Protein 7T85 (pdb70)

Organism: Escherichia coli (strain K12) (NCBI:txid83333)

Radius of gyration: 15.86 Å; Cα contacts (8 Å, |Δi|>4): 243; chains: 1; bounding box: 42×41×36 Å

InterPro domains:
  IPR002505 Phosphate acetyl/butaryl transferase [PF01515] (392-707)
  IPR004614 Phosphate acetyltransferase [TIGR00651] (407-707)
  IPR010766 DRTGG [PF07085] (234-344)
  IPR016475 Phosphate acetyltransferase, bacteria [PIRSF006107] (1-714)
  IPR027417 P-loop containing nucleoside triphosphate hydrolase [G3DSA:3.40.50.300] (3-213)
  IPR027417 P-loop containing nucleoside triphosphate hydrolase [SSF52540] (1-241)
  IPR028979 HPr(Ser) kinase/phosphorylase-like, N-terminal domain superfamily [G3DSA:3.40.1390.20] (226-366)
  IPR028979 HPr(Ser) kinase/phosphorylase-like, N-terminal domain superfamily [SSF75138] (230-354)
  IPR042112 Phosphate acetyltransferase, domain 2 [G3DSA:3.40.50.10750] (530-683)
  IPR042113 Phosphate acetyltransferase, domain 1 [G3DSA:3.40.50.10950] (400-709)
  IPR050500 Phosphate Acetyltransferase/Butyryltransferase [PTHR43356] (1-713)

Nearest PDB structures (foldseek):
  7t85-assembly1_A  TM=1.006E+00  e=2.245E-31  Escherichia coli str. K-12 substr. MG1655
  4wny-assembly1_A-2  TM=2.855E-01  e=7.393E-03  Burkholderia pseudomallei 1710b
  3fg9-assembly3_E  TM=2.855E-01  e=1.701E-01  Lactiplantibacillus plantarum
  6c6b-assembly2_C  TM=3.471E-01  e=7.904E-01  Cryptococcus neoformans H99

Secondary structure (DSSP, 8-state):
-EE--B--STTS-HHHHHHHHHH--TT---EEEE--B-----PPB--HHHHHHHTT-TTT--HHHHHHHHH-TT-SEEEE------TT-TTHHHHHHHHHHHHTPPEEE---TT--HHHHHHHHHHHHHHTTTTT-TTEEEE------HHHHS----TTT-SSPBP-

Foldseek 3Di:
DAEAEAEADPPQPPVVQVVQLVVLVVVPAFEFEAEQADACVDDHHYVVCVVCVVVVNVVVSCSSVVVVCVRQPVHPYYYYYADYDDPPDPCRVVVRLVVCVVVVHQYEYTECPPHDPVRVLVVVQVVCVSSPHPNPPSHAFYEYCVDDLCSSRPPVVCPVHPGHYGD

B-factor: mean 38.93, std 16.71, range [17.71, 130.29]

CATH classification: 3.40.50.300

GO terms:
  GO:0006083 acetate metabolic process (P, IMP)
  GO:0005515 protein binding (F, IPI)
  GO:0005829 cytosol (C, IDA)
  GO:0008959 phosphate acetyltransferase activity (F, IDA)
  GO:0045733 acetate catabolic process (P, IMP)
  GO:0019413 acetate biosynthetic process (P, IMP)
  GO:0008270 zinc ion binding (F, IDA)

Solvent-accessible surface area: 9545 Å² total

Sequence (167 aa):
SRIILIPTGTSVGLTSVSLGVIRRAERKGVRLSVFKPIAQPAAEPLKSYVEGLLSSNQKDVLEEIVANYHANTKDAEVVLVEGLVPTRKHQFAQQSLNYEIAKTLNAEIVFVSQGTDTPEQLKERIELTRNSFGGAKNTNITGVIVNRPDLSEIFDDSLQESSPLPVLG

Structure (mmCIF, N/CA/C/O backbone):
data_7T85
#
_entry.id   7T85
#
_cell.length_a   39.979
_cell.length_b   56.660
_cell.length_c   89.479
_cell.angle_alpha   90.000
_cell.angle_beta   90.000
_cell.angle_gamma   90.000
#
_symmetry.space_group_name_H-M   'P 21 21 21'
#
loop_
_entity.id
_entity.type
_entity.pdbx_description
1 polymer 'Phosphate acetyltransferase'
2 non-polymer 'ACETIC ACID'
3 non-polymer 1,2-ETHANEDIOL
4 non-polymer 'ZINC ION'
5 water water
#
loop_
_atom_site.group_PDB
_atom_site.id
_atom_site.type_symbol
_atom_site.label_atom_id
_atom_site.label_alt_id
_atom_site.label_comp_id
_atom_site.label_asym_id
_atom_site.label_entity_id
_atom_site.label_seq_id
_atom_site.pdbx_PDB_ins_code
_atom_site.Cartn_x
_atom_site.Cartn_y
_atom_site.Cartn_z
_atom_site.occupancy
_atom_site.B_iso_or_equiv
_atom_site.auth_seq_id
_atom_site.auth_comp_id
_atom_site.auth_asym_id
_atom_site.auth_atom_id
_atom_site.pdbx_PDB_model_num
ATOM 9 N N . SER A 1 5 ? 34.88784 2.88020 62.89390 1.000 34.77295 2 SER A N 1
ATOM 10 C CA . SER A 1 5 ? 33.60888 2.51119 62.30226 1.000 53.61009 2 SER A CA 1
ATOM 11 C C . SER A 1 5 ? 32.46482 2.60009 63.30088 1.000 45.05614 2 SER A C 1
ATOM 12 O O . SER A 1 5 ? 31.34234 2.95238 62.91751 1.000 42.68723 2 SER A O 1
ATOM 15 N N . ARG A 1 6 ? 32.72391 2.30627 64.57256 1.000 30.97750 3 ARG A N 1
ATOM 16 C CA . ARG A 1 6 ? 31.68198 2.37344 65.58584 1.000 36.30448 3 ARG A CA 1
ATOM 17 C C . ARG A 1 6 ? 32.31205 2.68228 66.93936 1.000 35.05544 3 ARG A C 1
ATOM 18 O O . ARG A 1 6 ? 33.25263 2.00278 67.35800 1.000 29.72369 3 ARG A O 1
ATOM 26 N N . ILE A 1 7 ? 31.80640 3.71814 67.60688 1.000 31.93515 4 ILE A N 1
ATOM 27 C CA . ILE A 1 7 ? 32.25455 4.10652 68.94176 1.000 27.45096 4 ILE A CA 1
ATOM 28 C C . ILE A 1 7 ? 31.07403 3.94786 69.88407 1.000 24.54469 4 ILE A C 1
ATOM 29 O O . ILE A 1 7 ? 30.04641 4.61733 69.71760 1.000 29.98394 4 ILE A O 1
ATOM 34 N N . ILE A 1 8 ? 31.21944 3.06845 70.86924 1.000 23.18772 5 ILE A N 1
ATOM 35 C CA . ILE A 1 8 ? 30.16710 2.77042 71.83178 1.000 22.38819 5 ILE A CA 1
ATOM 36 C C . ILE A 1 8 ? 30.70925 3.05006 73.22102 1.000 29.58484 5 ILE A C 1
ATOM 37 O O . ILE A 1 8 ? 31.74741 2.49855 73.60829 1.000 24.77516 5 ILE A O 1
ATOM 50 N N . LEU A 1 10 ? 29.98761 2.68107 77.21066 1.000 20.99566 7 LEU A N 1
ATOM 51 C CA . LEU A 1 10 ? 29.22744 2.00617 78.25565 1.000 24.42144 7 LEU A CA 1
ATOM 52 C C . LEU A 1 10 ? 29.13649 2.91403 79.47350 1.000 25.13851 7 LEU A C 1
ATOM 53 O O . LEU A 1 10 ? 30.16323 3.31172 80.03481 1.000 25.88553 7 LEU A O 1
ATOM 58 N N . ILE A 1 11 ? 27.91540 3.24457 79.87916 1.000 28.49365 8 ILE A N 1
ATOM 59 C CA . ILE A 1 11 ? 27.70804 4.03540 81.08969 1.000 28.24826 8 ILE A CA 1
ATOM 60 C C . ILE A 1 11 ? 27.28839 3.09831 82.21754 1.000 26.70579 8 ILE A C 1
ATOM 61 O O . ILE A 1 11 ? 26.14038 2.63356 82.23857 1.000 31.09084 8 ILE A O 1
ATOM 66 N N . PRO A 1 12 ? 28.17738 2.78579 83.16449 1.000 25.58091 9 PRO A N 1
ATOM 67 C CA . PRO A 1 12 ? 27.83375 1.85343 84.24818 1.000 28.45236 9 PRO A CA 1
ATOM 68 C C . PRO A 1 12 ? 27.05229 2.56318 85.34118 1.000 28.67202 9 PRO A C 1
ATOM 69 O O . PRO A 1 12 ? 27.61058 3.33915 86.12374 1.000 38.47207 9 PRO A O 1
ATOM 73 N N . THR A 1 13 ? 25.74684 2.30527 85.39487 1.000 29.65722 10 THR A N 1
ATOM 74 C CA . THR A 1 13 ? 24.86238 2.99706 86.33292 1.000 32.76739 10 THR A CA 1
ATOM 75 C C . THR A 1 13 ? 24.60766 2.10967 87.54638 1.000 40.96612 10 THR A C 1
ATOM 76 O O . THR A 1 13 ? 23.50792 1.61085 87.78381 1.000 50.98748 10 THR A O 1
ATOM 80 N N . GLY A 1 14 ? 25.66461 1.93266 88.32400 1.000 38.02275 11 GLY A N 1
ATOM 81 C CA . GLY A 1 14 ? 25.59749 1.10228 89.49998 1.000 36.77992 11 GLY A CA 1
ATOM 82 C C . GLY A 1 14 ? 26.98110 0.70188 89.95761 1.000 51.14202 11 GLY A C 1
ATOM 83 O O . GLY A 1 14 ? 27.90610 0.57872 89.14569 1.000 43.82719 11 GLY A O 1
ATOM 84 N N . THR A 1 15 ? 27.12296 0.49053 91.26723 1.000 50.48848 12 THR A N 1
ATOM 85 C CA . THR A 1 15 ? 28.41672 0.18259 91.86167 1.000 56.64409 12 THR A CA 1
ATOM 86 C C . THR A 1 15 ? 28.92920 -1.19985 91.47396 1.000 54.11045 12 THR A C 1
ATOM 87 O O . THR A 1 15 ? 30.13930 -1.43928 91.54504 1.000 67.13638 12 THR A O 1
ATOM 91 N N . SER A 1 16 ? 28.03944 -2.11553 91.06411 1.000 50.17264 13 SER A N 1
ATOM 92 C CA . SER A 1 16 ? 28.44581 -3.43158 90.56075 1.000 48.60958 13 SER A CA 1
ATOM 93 C C . SER A 1 16 ? 27.37080 -3.89623 89.57158 1.000 53.31511 13 SER A C 1
ATOM 94 O O . SER A 1 16 ? 26.44470 -4.64102 89.90169 1.000 51.38537 13 SER A O 1
ATOM 97 N N . VAL A 1 17 ? 27.49733 -3.43804 88.32809 1.000 46.47070 14 VAL A N 1
ATOM 98 C CA . VAL A 1 17 ? 26.58789 -3.82433 87.25789 1.000 45.21843 14 VAL A CA 1
ATOM 99 C C . VAL A 1 17 ? 27.24110 -4.80005 86.28795 1.000 44.84359 14 VAL A C 1
ATOM 100 O O . VAL A 1 17 ? 26.69110 -5.05957 85.21445 1.000 42.12130 14 VAL A O 1
ATOM 104 N N . GLY A 1 18 ? 28.39640 -5.35495 86.64060 1.000 40.11322 15 GLY A N 1
ATOM 105 C CA . GLY A 1 18 ? 29.08334 -6.27597 85.74999 1.000 47.84237 15 GLY A CA 1
ATOM 106 C C . GLY A 1 18 ? 29.65403 -5.62321 84.50833 1.000 38.62168 15 GLY A C 1
ATOM 107 O O . GLY A 1 18 ? 29.61676 -6.22287 83.42565 1.000 45.35221 15 GLY A O 1
ATOM 108 N N . LEU A 1 19 ? 30.18225 -4.40275 84.63919 1.000 36.61928 16 LEU A N 1
ATOM 109 C CA . LEU A 1 19 ? 30.74753 -3.70165 83.48849 1.000 35.24256 16 LEU A CA 1
ATOM 110 C C . LEU A 1 19 ? 31.86417 -4.50873 82.83760 1.000 40.67559 16 LEU A C 1
ATOM 111 O O . LEU A 1 19 ? 31.97077 -4.55812 81.60610 1.000 33.73915 16 LEU A O 1
ATOM 116 N N . THR A 1 20 ? 32.70968 -5.14376 83.65099 1.000 36.34763 17 THR A N 1
ATOM 117 C CA . THR A 1 20 ? 33.81954 -5.92094 83.11272 1.000 39.27309 17 THR A CA 1
ATOM 118 C C . THR A 1 20 ? 33.31660 -7.12638 82.32814 1.000 34.68517 17 THR A C 1
ATOM 119 O O . THR A 1 20 ? 33.88276 -7.47592 81.28547 1.000 33.35344 17 THR A O 1
ATOM 123 N N . SER A 1 21 ? 32.25265 -7.77310 82.81258 1.000 29.79616 18 SER A N 1
ATOM 124 C CA . SER A 1 21 ? 31.66982 -8.88657 82.07408 1.000 38.00532 18 SER A CA 1
ATOM 125 C C . SER A 1 21 ? 31.18753 -8.44762 80.69756 1.000 27.05332 18 SER A C 1
ATOM 126 O O . SER A 1 21 ? 31.37565 -9.16739 79.71031 1.000 30.10477 18 SER A O 1
ATOM 129 N N . VAL A 1 22 ? 30.56041 -7.27251 80.60613 1.000 30.02278 19 VAL A N 1
ATOM 130 C CA . VAL A 1 22 ? 30.10887 -6.79194 79.30162 1.000 22.64804 19 VAL A CA 1
ATOM 131 C C . VAL A 1 22 ? 31.30224 -6.56489 78.38414 1.000 25.07586 19 VAL A C 1
ATOM 132 O O . VAL A 1 22 ? 31.33793 -7.05515 77.24973 1.000 24.38761 19 VAL A O 1
ATOM 136 N N . SER A 1 23 ? 32.30963 -5.83754 78.87201 1.000 27.77049 20 SER A N 1
ATOM 137 C CA . SER A 1 23 ? 33.48784 -5.56982 78.05180 1.000 28.20847 20 SER A CA 1
ATOM 138 C C . SER A 1 23 ? 34.17470 -6.86171 77.63068 1.000 24.62517 20 SER A C 1
ATOM 139 O O . SER A 1 23 ? 34.61003 -6.99454 76.48050 1.000 29.80023 20 SER A O 1
ATOM 142 N N . LEU A 1 24 ? 34.29102 -7.82269 78.55201 1.000 23.68543 21 LEU A N 1
ATOM 143 C CA . LEU A 1 24 ? 34.90621 -9.09854 78.21057 1.000 26.64279 21 LEU A CA 1
ATOM 144 C C . LEU A 1 24 ? 34.14056 -9.79264 77.09315 1.000 26.44181 21 LEU A C 1
ATOM 145 O O . LEU A 1 24 ? 34.74649 -10.37394 76.19036 1.000 26.51895 21 LEU A O 1
ATOM 150 N N . GLY A 1 25 ? 32.80745 -9.73792 77.13192 1.000 26.80458 22 GLY A N 1
ATOM 151 C CA . GLY A 1 25 ? 32.02708 -10.36393 76.07584 1.000 27.11825 22 GLY A CA 1
ATOM 152 C C . GLY A 1 25 ? 32.22576 -9.69496 74.72847 1.000 29.28314 22 GLY A C 1
ATOM 153 O O . GLY A 1 25 ? 32.22217 -10.36092 73.68805 1.000 29.01203 22 GLY A O 1
ATOM 154 N N . VAL A 1 26 ? 32.39970 -8.36827 74.72876 1.000 23.78204 23 VAL A N 1
ATOM 155 C CA . VAL A 1 26 ? 32.63959 -7.64253 73.48521 1.000 25.65353 23 VAL A CA 1
ATOM 156 C C . VAL A 1 26 ? 34.00927 -7.99756 72.91918 1.000 27.87695 23 VAL A C 1
ATOM 157 O O . VAL A 1 26 ? 34.16581 -8.19350 71.70704 1.000 26.55638 23 VAL A O 1
ATOM 161 N N . ILE A 1 27 ? 35.02102 -8.08984 73.78555 1.000 27.74373 24 ILE A N 1
ATOM 162 C CA . ILE A 1 27 ? 36.35305 -8.49499 73.34274 1.000 23.35428 24 ILE A CA 1
ATOM 163 C C . ILE A 1 27 ? 36.29032 -9.85239 72.65383 1.000 24.81662 24 ILE A C 1
ATOM 164 O O . ILE A 1 27 ? 36.89181 -10.06165 71.59255 1.000 27.96077 24 ILE A O 1
ATOM 169 N N A ARG A 1 28 ? 35.55023 -10.79642 73.24475 0.514 25.87800 25 ARG A N 1
ATOM 170 N N B ARG A 1 28 ? 35.54552 -10.78855 73.25097 0.486 25.92736 25 ARG A N 1
ATOM 171 C CA A ARG A 1 28 ? 35.47250 -12.13850 72.67505 0.514 28.47568 25 ARG A CA 1
ATOM 172 C CA B ARG A 1 28 ? 35.43678 -12.14027 72.71274 0.486 28.49058 25 ARG A CA 1
ATOM 173 C C A ARG A 1 28 ? 34.69789 -12.14160 71.36289 0.514 27.91554 25 ARG A C 1
ATOM 174 C C B ARG A 1 28 ? 34.68865 -12.15159 71.38550 0.486 27.92630 25 ARG A C 1
ATOM 175 O O A ARG A 1 28 ? 35.09982 -12.80658 70.40235 0.514 28.81241 25 ARG A O 1
ATOM 176 O O B ARG A 1 28 ? 35.10170 -12.82906 70.43823 0.486 28.78575 25 ARG A O 1
ATOM 191 N N . ALA A 1 29 ? 33.57993 -11.41420 71.30476 1.000 26.54948 26 ALA A N 1
ATOM 192 C CA . ALA A 1 29 ? 32.78659 -11.37949 70.08036 1.000 25.19188 26 ALA A CA 1
ATOM 193 C C . ALA A 1 29 ? 33.57501 -10.78408 68.91620 1.000 30.91607 26 ALA A C 1
ATOM 194 O O . ALA A 1 29 ? 33.45713 -11.24972 67.77836 1.000 27.94067 26 ALA A O 1
ATOM 204 N N . GLU A 1 31 ? 36.96992 -10.62395 68.60893 1.000 24.45540 28 GLU A N 1
ATOM 205 C CA . GLU A 1 31 ? 38.10014 -11.48255 68.27629 1.000 25.54826 28 GLU A CA 1
ATOM 206 C C . GLU A 1 31 ? 37.66565 -12.63979 67.38288 1.000 26.59683 28 GLU A C 1
ATOM 207 O O . GLU A 1 31 ? 38.39141 -13.02527 66.45908 1.000 27.67615 28 GLU A O 1
ATOM 213 N N . ARG A 1 32 ? 36.48492 -13.21209 67.64181 1.000 26.60104 29 ARG A N 1
ATOM 214 C CA . ARG A 1 32 ? 36.00477 -14.30444 66.80157 1.000 34.40987 29 ARG A CA 1
ATOM 215 C C . ARG A 1 32 ? 35.67292 -13.83793 65.38928 1.000 28.44421 29 ARG A C 1
ATOM 216 O O . ARG A 1 32 ? 35.70388 -14.64779 64.45880 1.000 29.90166 29 ARG A O 1
ATOM 224 N N . LYS A 1 33 ? 35.37103 -12.55274 65.20885 1.000 27.27773 30 LYS A N 1
ATOM 225 C CA . LYS A 1 33 ? 35.01145 -12.00903 63.90749 1.000 27.28505 30 LYS A CA 1
ATOM 226 C C . LYS A 1 33 ? 36.17288 -11.31731 63.20750 1.000 29.99285 30 LYS A C 1
ATOM 227 O O . LYS A 1 33 ? 35.99514 -10.80574 62.09657 1.000 29.49862 30 LYS A O 1
ATOM 233 N N . GLY A 1 34 ? 37.35767 -11.31051 63.81070 1.000 24.44250 31 GLY A N 1
ATOM 234 C CA . GLY A 1 34 ? 38.48536 -10.64511 63.19457 1.000 26.89964 31 GLY A CA 1
ATOM 235 C C . GLY A 1 34 ? 38.37712 -9.13881 63.14165 1.000 28.75185 31 GLY A C 1
ATOM 236 O O . GLY A 1 34 ? 39.08104 -8.50527 62.35355 1.000 23.38373 31 GLY A O 1
ATOM 237 N N . VAL A 1 35 ? 37.51495 -8.54504 63.96109 1.000 24.00470 32 VAL A N 1
ATOM 238 C CA . VAL A 1 35 ? 37.33099 -7.09822 63.99310 1.000 24.00130 32 VAL A CA 1
ATOM 239 C C . VAL A 1 35 ? 38.28066 -6.49327 65.01975 1.000 21.25577 32 VAL A C 1
ATOM 240 O O . VAL A 1 35 ? 38.32132 -6.92926 66.17784 1.000 27.67948 32 VAL A O 1
ATOM 244 N N . ARG A 1 36 ? 39.03596 -5.47999 64.60385 1.000 26.99831 33 ARG A N 1
ATOM 245 C CA . ARG A 1 36 ? 39.96142 -4.81297 65.51139 1.000 23.92857 33 ARG A CA 1
ATOM 246 C C . ARG A 1 36 ? 39.19818 -3.94942 66.50847 1.000 26.34428 33 ARG A C 1
ATOM 247 O O . ARG A 1 36 ? 38.40674 -3.08016 66.12412 1.000 28.56062 33 ARG A O 1
ATOM 255 N N . LEU A 1 37 ? 39.43656 -4.20167 67.79297 1.000 27.95942 34 LEU A N 1
ATOM 256 C CA . LEU A 1 37 ? 38.69009 -3.58806 68.88218 1.000 26.31254 34 LEU A CA 1
ATOM 257 C C . LEU A 1 37 ? 39.65672 -2.96498 69.87370 1.000 27.77623 34 LEU A C 1
ATOM 258 O O . LEU A 1 37 ? 40.62372 -3.60936 70.29326 1.000 28.33790 34 LEU A O 1
ATOM 263 N N . SER A 1 38 ? 39.38559 -1.72389 70.25878 1.000 26.26459 35 SER A N 1
ATOM 264 C CA . SER A 1 38 ? 40.07158 -1.08622 71.36963 1.000 26.08082 35 SER A CA 1
ATOM 265 C C . SER A 1 38 ? 39.06395 -0.81381 72.47479 1.000 24.19573 35 SER A C 1
ATOM 266 O O . SER A 1 38 ? 37.97384 -0.28634 72.21752 1.000 25.42476 35 SER A O 1
ATOM 269 N N . VAL A 1 39 ? 39.41542 -1.20703 73.69208 1.000 21.93292 36 VAL A N 1
ATOM 270 C CA . VAL A 1 39 ? 38.65626 -0.85289 74.88260 1.000 26.67721 36 VAL A CA 1
ATOM 271 C C . VAL A 1 39 ? 39.36478 0.33589 75.51218 1.000 32.42869 36 VAL A C 1
ATOM 272 O O . VAL A 1 39 ? 40.52802 0.23064 75.91934 1.000 27.51414 36 VAL A O 1
ATOM 276 N N . PHE A 1 40 ? 38.68431 1.47438 75.56133 1.000 26.93071 37 PHE A N 1
ATOM 277 C CA . PHE A 1 40 ? 39.26379 2.71298 76.06277 1.000 21.33983 37 PHE A CA 1
ATOM 278 C C . PHE A 1 40 ? 38.57758 3.09604 77.36540 1.000 23.31724 37 PHE A C 1
ATOM 279 O O . PHE A 1 40 ? 37.37206 3.36141 77.37765 1.000 23.34552 37 PHE A O 1
ATOM 287 N N . LYS A 1 41 ? 39.34410 3.12838 78.45481 1.000 29.49975 38 LYS A N 1
ATOM 288 C CA . LYS A 1 41 ? 38.84824 3.61911 79.73957 1.000 20.98821 38 LYS A CA 1
ATOM 289 C C . LYS A 1 41 ? 39.49983 4.96576 80.00507 1.000 24.84124 38 LYS A C 1
ATOM 290 O O . LYS A 1 41 ? 40.67870 5.02236 80.39029 1.000 24.05984 38 LYS A O 1
ATOM 296 N N . PRO A 1 42 ? 38.79760 6.07613 79.78400 1.000 23.38090 39 PRO A N 1
ATOM 297 C CA . PRO A 1 42 ? 39.46984 7.37979 79.89324 1.000 27.17469 39 PRO A CA 1
ATOM 298 C C . PRO A 1 42 ? 39.94148 7.70676 81.30001 1.000 27.25979 39 PRO A C 1
ATOM 299 O O . PRO A 1 42 ? 40.99996 8.32895 81.45017 1.000 19.65430 39 PRO A O 1
ATOM 303 N N . ILE A 1 43 ? 39.20568 7.30046 82.33690 1.000 20.83595 40 ILE A N 1
ATOM 304 C CA . ILE A 1 43 ? 39.50596 7.68875 83.71364 1.000 20.17479 40 ILE A CA 1
ATOM 305 C C . ILE A 1 43 ? 39.41075 6.46416 84.61211 1.000 22.97352 40 ILE A C 1
ATOM 306 O O . ILE A 1 43 ? 38.40786 5.74415 84.58335 1.000 24.86343 40 ILE A O 1
ATOM 311 N N . ALA A 1 44 ? 40.43862 6.24413 85.42739 1.000 33.01466 41 ALA A N 1
ATOM 312 C CA . ALA A 1 44 ? 40.42305 5.12480 86.35760 1.000 24.00195 41 ALA A CA 1
ATOM 313 C C . ALA A 1 44 ? 39.43449 5.38870 87.48784 1.000 33.44807 41 ALA A C 1
ATOM 314 O O . ALA A 1 44 ? 39.29747 6.51739 87.96263 1.000 41.09600 41 ALA A O 1
ATOM 316 N N . GLN A 1 45 ? 38.73935 4.34132 87.91389 1.000 36.46691 42 GLN A N 1
ATOM 317 C CA . GLN A 1 45 ? 37.74692 4.45958 88.97480 1.000 52.91655 42 GLN A CA 1
ATOM 318 C C . GLN A 1 45 ? 38.26065 3.79877 90.24710 1.000 60.65284 42 GLN A C 1
ATOM 319 O O . GLN A 1 45 ? 38.32613 2.56147 90.31350 1.000 63.80970 42 GLN A O 1
ATOM 325 N N . PRO A 1 46 ? 38.62177 4.56947 91.28199 1.000 69.51382 43 PRO A N 1
ATOM 326 C CA . PRO A 1 46 ? 39.16966 4.07796 92.55148 1.000 83.21419 43 PRO A CA 1
ATOM 327 C C . PRO A 1 46 ? 38.11242 3.44720 93.45807 1.000 72.40208 43 PRO A C 1
ATOM 328 O O . PRO A 1 46 ? 37.52811 2.42546 93.08467 1.000 74.26736 43 PRO A O 1
ATOM 332 N N . ALA A 1 69 ? 48.83158 3.02174 74.62536 1.000 53.79388 66 ALA A N 1
ATOM 333 C CA . ALA A 1 69 ? 49.93429 3.96333 74.78928 1.000 64.55342 66 ALA A CA 1
ATOM 334 C C . ALA A 1 69 ? 49.66897 4.94193 75.93038 1.000 62.15110 66 ALA A C 1
ATOM 335 O O . ALA A 1 69 ? 50.49966 5.80903 76.20871 1.000 61.30314 66 ALA A O 1
ATOM 337 N N . ALA A 1 70 ? 48.51610 4.80450 76.58828 1.000 46.54132 67 ALA A N 1
ATOM 338 C CA . ALA A 1 70 ? 48.17786 5.67863 77.70537 1.000 37.66775 67 ALA A CA 1
ATOM 339 C C . ALA A 1 70 ? 47.28965 4.94247 78.69886 1.000 36.13599 67 ALA A C 1
ATOM 340 O O . ALA A 1 70 ? 46.30506 4.30931 78.30702 1.000 38.27585 67 ALA A O 1
ATOM 342 N N . GLU A 1 71 ? 47.63899 5.03423 79.97964 1.000 29.27636 68 GLU A N 1
ATOM 343 C CA . GLU A 1 71 ? 46.83482 4.45825 81.04342 1.000 28.83146 68 GLU A CA 1
ATOM 344 C C . GLU A 1 71 ? 45.61851 5.33544 81.31345 1.000 28.75927 68 GLU A C 1
ATOM 345 O O . GLU A 1 71 ? 45.60495 6.51712 80.95871 1.000 25.72079 68 GLU A O 1
ATOM 351 N N . PRO A 1 72 ? 44.57464 4.77922 81.92923 1.000 28.74444 69 PRO A N 1
ATOM 352 C CA . PRO A 1 72 ? 43.46224 5.62311 82.38080 1.000 24.52738 69 PRO A CA 1
ATOM 353 C C . PRO A 1 72 ? 43.96883 6.70593 83.32172 1.000 25.41086 69 PRO A C 1
ATOM 354 O O . PRO A 1 72 ? 44.84978 6.46808 84.14827 1.000 24.96371 69 PRO A O 1
ATOM 358 N N . LEU A 1 73 ? 43.40868 7.90528 83.18728 1.000 24.12954 70 LEU A N 1
ATOM 359 C CA . LEU A 1 73 ? 43.81138 8.99981 84.06007 1.000 28.56355 70 LEU A CA 1
ATOM 360 C C . LEU A 1 73 ? 43.47244 8.67723 85.51104 1.000 30.17912 70 LEU A C 1
ATOM 361 O O . LEU A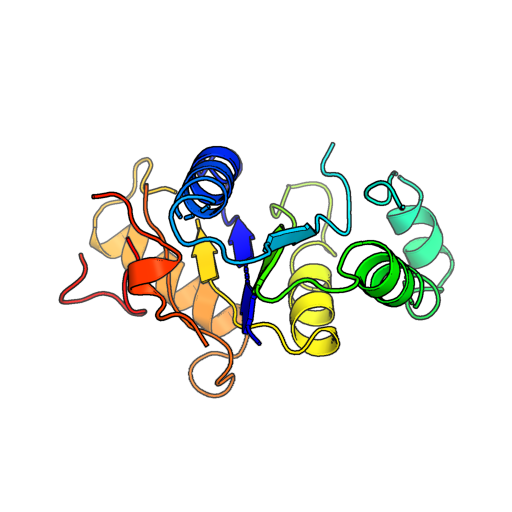 1 73 ? 42.39979 8.14471 85.81376 1.000 31.22225 70 LEU A O 1
ATOM 366 N N . LYS A 1 74 ? 44.39705 9.00463 86.41198 1.000 24.35020 71 LYS A N 1
ATOM 367 C CA . LYS A 1 74 ? 44.13004 8.86465 87.83581 1.000 29.91314 71 LYS A CA 1
ATOM 368 C C . LYS A 1 74 ? 43.06519 9.86410 88.26567 1.000 26.67218 71 LYS A C 1
ATOM 369 O O . LYS A 1 74 ? 43.06779 11.02376 87.83765 1.000 27.57863 71 LYS A O 1
ATOM 383 N N . SER A 1 76 ? 42.68879 11.42210 91.01815 1.000 26.59464 73 SER A N 1
ATOM 384 C CA . SER A 1 76 ? 43.22663 12.59966 91.69798 1.000 33.48321 73 SER A CA 1
ATOM 385 C C . SER A 1 76 ? 43.78650 13.61171 90.70619 1.000 23.82413 73 SER A C 1
ATOM 386 O O . SER A 1 76 ? 43.72656 14.82029 90.95300 1.000 21.98237 73 SER A O 1
ATOM 389 N N . TYR A 1 77 ? 44.33683 13.14026 89.58773 1.000 23.58877 74 TYR A N 1
ATOM 390 C CA . TYR A 1 77 ? 44.76332 14.04465 88.52464 1.000 21.66343 74 TYR A CA 1
ATOM 391 C C . TYR A 1 77 ? 43.56450 14.74405 87.89614 1.000 29.70456 74 TYR A C 1
ATOM 392 O O . TYR A 1 77 ? 43.58291 15.96329 87.68066 1.000 23.27720 74 TYR A O 1
ATOM 401 N N . VAL A 1 78 ? 42.51029 13.97994 87.59738 1.000 22.42125 75 VAL A N 1
ATOM 402 C CA . VAL A 1 78 ? 41.27762 14.55928 87.07029 1.000 23.29975 75 VAL A CA 1
ATOM 403 C C . VAL A 1 78 ? 40.73634 15.61642 88.02630 1.000 29.28253 75 VAL A C 1
ATOM 404 O O . VAL A 1 78 ? 40.34845 16.71572 87.61174 1.000 23.20513 75 VAL A O 1
ATOM 408 N N . GLU A 1 79 ? 40.70915 15.30083 89.32442 1.000 21.88136 76 GLU A N 1
ATOM 409 C CA . GLU A 1 79 ? 40.19603 16.25228 90.30368 1.000 21.23825 76 GLU A CA 1
ATOM 410 C C . GLU A 1 79 ? 41.07665 17.49039 90.38289 1.000 24.67763 76 GLU A C 1
ATOM 411 O O . GLU A 1 79 ? 40.57128 18.60728 90.52444 1.000 21.73971 76 GLU A O 1
ATOM 417 N N . GLY A 1 80 ? 42.39473 17.31688 90.27917 1.000 22.55217 77 GLY A N 1
ATOM 418 C CA . GLY A 1 80 ? 43.28005 18.47263 90.28356 1.000 21.84956 77 GLY A CA 1
ATOM 419 C C . GLY A 1 80 ? 43.05182 19.39745 89.09842 1.000 28.16056 77 GLY A C 1
ATOM 420 O O . GLY A 1 80 ? 43.10622 20.62366 89.23513 1.000 28.09717 77 GLY A O 1
ATOM 421 N N . LEU A 1 81 ? 42.79604 18.82796 87.91623 1.000 24.53165 78 LEU A N 1
ATOM 422 C CA . LEU A 1 81 ? 42.52823 19.66617 86.74924 1.000 20.02270 78 LEU A CA 1
ATOM 423 C C . LEU A 1 81 ? 41.18007 20.36562 86.87139 1.000 21.67545 78 LEU A C 1
ATOM 424 O O . LEU A 1 81 ? 41.05407 21.54812 86.53079 1.000 23.93026 78 LEU A O 1
ATOM 429 N N . LEU A 1 82 ? 40.15979 19.65399 87.35682 1.000 20.51026 79 LEU A N 1
ATOM 430 C CA . LEU A 1 82 ? 38.86380 20.28927 87.57553 1.000 25.35686 79 LEU A CA 1
ATOM 431 C C . LEU A 1 82 ? 38.94717 21.35805 88.66001 1.000 30.00906 79 LEU A C 1
ATOM 432 O O . LEU A 1 82 ? 38.35869 22.43889 88.52252 1.000 24.14667 79 LEU A O 1
ATOM 437 N N . SER A 1 83 ? 39.67284 21.07192 89.74944 1.000 28.47115 80 SER A N 1
ATOM 438 C CA . SER A 1 83 ? 39.81850 22.04202 90.83313 1.000 24.64081 80 SER A CA 1
ATOM 439 C C . SER A 1 83 ? 40.43161 23.34130 90.33565 1.000 27.93394 80 SER A C 1
ATOM 440 O O . SER A 1 83 ? 39.97905 24.43287 90.70125 1.000 30.46549 80 SER A O 1
ATOM 443 N N . SER A 1 84 ? 41.47436 23.24262 89.51509 1.000 22.52089 81 SER A N 1
ATOM 444 C CA . SER A 1 84 ? 42.22782 24.39747 89.05621 1.000 33.40600 81 SER A CA 1
ATOM 445 C C . SER A 1 84 ? 41.61342 25.04630 87.82142 1.000 27.04882 81 SER A C 1
ATOM 446 O O . SER A 1 84 ? 42.28552 25.83937 87.15267 1.000 27.34789 81 SER A O 1
ATOM 449 N N . ASN A 1 85 ? 40.35633 24.72034 87.51031 1.000 26.18888 82 ASN A N 1
ATOM 450 C CA . ASN A 1 85 ? 39.62592 25.31646 86.39074 1.000 26.85661 82 ASN A CA 1
ATOM 451 C C . ASN A 1 85 ? 40.28754 24.98482 85.05313 1.000 31.79566 82 ASN A C 1
ATOM 452 O O . ASN A 1 85 ? 40.38310 25.83006 84.15931 1.000 32.30352 82 ASN A O 1
ATOM 457 N N . GLN A 1 86 ? 40.73538 23.73611 84.90345 1.000 26.67540 83 GLN A N 1
ATOM 458 C CA . GLN A 1 86 ? 41.36855 23.26551 83.67736 1.000 26.45088 83 GLN A CA 1
ATOM 459 C C . GLN A 1 86 ? 40.60360 22.09632 83.06823 1.000 24.65929 83 GLN A C 1
ATOM 460 O O . GLN A 1 86 ? 41.19617 21.11117 82.62301 1.000 19.98086 83 GLN A O 1
ATOM 466 N N . LYS A 1 87 ? 39.27074 22.19141 83.03441 1.000 22.14239 84 LYS A N 1
ATOM 467 C CA . LYS A 1 87 ? 38.48445 21.13663 82.40313 1.000 22.11338 84 LYS A CA 1
ATOM 468 C C . LYS A 1 87 ? 38.82486 20.99875 80.92498 1.000 22.85712 84 LYS A C 1
ATOM 469 O O . LYS A 1 87 ? 38.79993 19.88866 80.38210 1.000 27.81708 84 LYS A O 1
ATOM 475 N N . ASP A 1 88 ? 39.15592 22.10745 80.26286 1.000 25.77363 85 ASP A N 1
ATOM 476 C CA . ASP A 1 88 ? 39.54928 22.04147 78.85978 1.000 22.87026 85 ASP A CA 1
ATOM 477 C C . ASP A 1 88 ? 40.79263 21.17816 78.68719 1.000 27.53223 85 ASP A C 1
ATOM 478 O O . ASP A 1 88 ? 40.83825 20.30485 77.81559 1.000 29.37464 85 ASP A O 1
ATOM 483 N N . VAL A 1 89 ? 41.81038 21.40929 79.52030 1.000 25.81170 86 VAL A N 1
ATOM 484 C CA . VAL A 1 89 ? 43.01033 20.57667 79.50519 1.000 22.25064 86 VAL A CA 1
ATOM 485 C C . VAL A 1 89 ? 42.64453 19.11517 79.73486 1.000 23.04581 86 VAL A C 1
ATOM 486 O O . VAL A 1 89 ? 43.17728 18.21152 79.07754 1.000 26.43822 86 VAL A O 1
ATOM 490 N N . LEU A 1 90 ? 41.73250 18.86174 80.67573 1.000 21.14058 87 LEU A N 1
ATOM 491 C CA . LEU A 1 90 ? 41.32254 17.49259 80.96450 1.000 22.09643 87 LEU A CA 1
ATOM 492 C C . LEU A 1 90 ? 40.73815 16.83183 79.72098 1.000 21.75804 87 LEU A C 1
ATOM 493 O O . LEU A 1 90 ? 41.10944 15.70730 79.36854 1.000 23.95471 87 LEU A O 1
ATOM 506 N N . GLU A 1 92 ? 41.18404 17.72301 76.56446 1.000 20.43179 89 GLU A N 1
ATOM 507 C CA . GLU A 1 92 ? 42.23871 17.53731 75.57064 1.000 22.57672 89 GLU A CA 1
ATOM 508 C C . GLU A 1 92 ? 43.03695 16.26678 75.84955 1.000 25.41870 89 GLU A C 1
ATOM 509 O O . GLU A 1 92 ? 43.34520 15.50260 74.92637 1.000 22.50194 89 GLU A O 1
ATOM 515 N N . GLU A 1 93 ? 43.37757 16.02010 77.12131 1.000 18.72339 90 GLU A N 1
ATOM 516 C CA . GLU A 1 93 ? 44.15298 14.82891 77.46033 1.000 20.93298 90 GLU A CA 1
ATOM 517 C C . GLU A 1 93 ? 43.36014 13.55808 77.18481 1.000 21.60596 90 GLU A C 1
ATOM 518 O O . GLU A 1 93 ? 43.91678 12.56397 76.70476 1.000 19.10297 90 GLU A O 1
ATOM 524 N N . ILE A 1 94 ? 42.05851 13.57635 77.47189 1.000 17.70902 91 ILE A N 1
ATOM 525 C CA . ILE A 1 94 ? 41.21861 12.41966 77.18396 1.000 20.63841 91 ILE A CA 1
ATOM 526 C C . ILE A 1 94 ? 41.15138 12.16028 75.68080 1.000 22.59082 91 ILE A C 1
ATOM 527 O O . ILE A 1 94 ? 41.24291 11.00945 75.23299 1.000 25.17064 91 ILE A O 1
ATOM 532 N N . VAL A 1 95 ? 40.97923 13.21999 74.87807 1.000 20.57959 92 VAL A N 1
ATOM 533 C CA . VAL A 1 95 ? 40.91982 13.05616 73.42536 1.000 17.97944 92 VAL A CA 1
ATOM 534 C C . VAL A 1 95 ? 42.25485 12.55579 72.89293 1.000 20.89669 92 VAL A C 1
ATOM 535 O O . VAL A 1 95 ? 42.30142 11.64905 72.05321 1.000 24.07664 92 VAL A O 1
ATOM 539 N N . ALA A 1 96 ? 43.36121 13.11927 73.38352 1.000 19.95487 93 ALA A N 1
ATOM 540 C CA . ALA A 1 96 ? 44.67621 12.66327 72.93961 1.000 22.03953 93 ALA A CA 1
ATOM 541 C C . ALA A 1 96 ? 44.87739 11.18707 73.26219 1.000 21.21795 93 ALA A C 1
ATOM 542 O O . ALA A 1 96 ? 45.30361 10.40493 72.40637 1.000 21.64178 93 ALA A O 1
ATOM 544 N N . ASN A 1 97 ? 44.56549 10.78591 74.49971 1.000 23.65313 94 ASN A N 1
ATOM 545 C CA . ASN A 1 97 ? 44.69671 9.38091 74.87932 1.000 24.52189 94 ASN A CA 1
ATOM 546 C C . ASN A 1 97 ? 43.76549 8.49354 74.06459 1.000 21.32572 94 ASN A C 1
ATOM 547 O O . ASN A 1 97 ? 44.11553 7.35414 73.73293 1.000 24.33512 94 ASN A O 1
ATOM 552 N N . TYR A 1 98 ? 42.55869 8.98395 73.76407 1.000 22.27482 95 TYR A N 1
ATOM 553 C CA . TYR A 1 98 ? 41.65444 8.23431 72.89899 1.000 24.71736 95 TYR A CA 1
ATOM 554 C C . TYR A 1 98 ? 42.32669 7.88414 71.57878 1.000 24.68413 95 TYR A C 1
ATOM 555 O O . TYR A 1 98 ? 42.19802 6.75764 71.08930 1.000 24.03125 95 TYR A O 1
ATOM 564 N N . HIS A 1 99 ? 43.04323 8.84067 70.98166 1.000 20.49117 96 HIS A N 1
ATOM 565 C CA . HIS A 1 99 ? 43.66068 8.58515 69.68056 1.000 26.83616 96 HIS A CA 1
ATOM 566 C C . HIS A 1 99 ? 44.87020 7.67752 69.80838 1.000 28.35756 96 HIS A C 1
ATOM 567 O O . HIS A 1 99 ? 45.08782 6.80768 68.95872 1.000 31.81348 96 HIS A O 1
ATOM 574 N N . ALA A 1 100 ? 45.66740 7.85907 70.86163 1.000 26.60582 97 ALA A N 1
ATOM 575 C CA . ALA A 1 100 ? 46.82634 6.99336 71.05287 1.000 28.36144 97 ALA A CA 1
ATOM 576 C C . ALA A 1 100 ? 46.41385 5.54726 71.31604 1.000 33.62895 97 ALA A C 1
ATOM 577 O O . ALA A 1 100 ? 47.17076 4.62055 71.00815 1.000 36.27492 97 ALA A O 1
ATOM 579 N N . ASN A 1 101 ? 45.22335 5.33407 71.87693 1.000 27.04202 98 ASN A N 1
ATOM 580 C CA . ASN A 1 101 ? 44.78798 4.01325 72.31039 1.000 25.68422 98 ASN A CA 1
ATOM 581 C C . ASN A 1 101 ? 43.89858 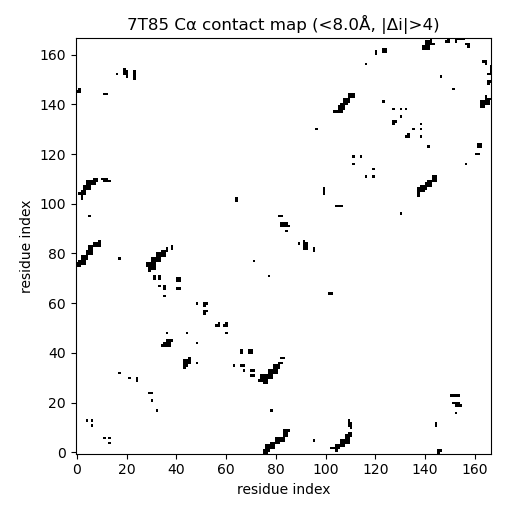3.31161 71.29844 1.000 35.86553 98 ASN A C 1
ATOM 582 O O . ASN A 1 101 ? 43.60605 2.12539 71.47836 1.000 31.26923 98 ASN A O 1
ATOM 587 N N . THR A 1 102 ?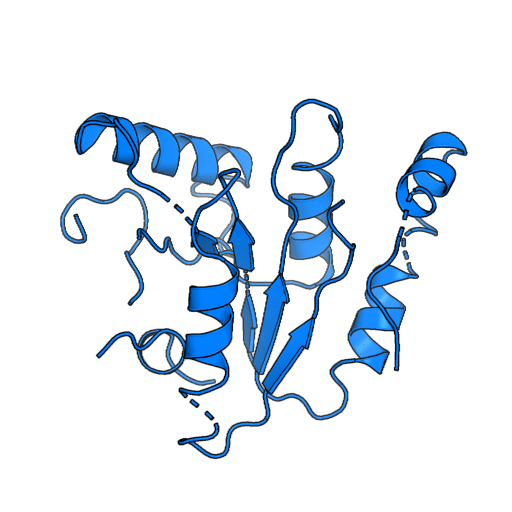 43.45138 4.00869 70.25430 1.000 32.99719 99 THR A N 1
ATOM 588 C CA . THR A 1 102 ? 42.53247 3.43239 69.28151 1.000 35.15329 99 THR A CA 1
ATOM 589 C C . THR A 1 102 ? 43.07901 3.44994 67.86292 1.000 32.13549 99 THR A C 1
ATOM 590 O O . THR A 1 102 ? 42.29794 3.30199 66.91680 1.000 32.04499 99 THR A O 1
ATOM 594 N N . LYS A 1 103 ? 44.38549 3.63846 67.68480 1.000 36.60161 100 LYS A N 1
ATOM 595 C CA . LYS A 1 103 ? 44.96948 3.62707 66.34964 1.000 32.49368 100 LYS A CA 1
ATOM 596 C C . LYS A 1 103 ? 44.64994 2.30993 65.64927 1.000 42.16753 100 LYS A C 1
ATOM 597 O O . LYS A 1 103 ? 44.93657 1.22937 66.17670 1.000 47.23491 100 LYS A O 1
ATOM 603 N N . ASP A 1 104 ? 44.03093 2.40664 64.47351 1.000 44.28601 101 ASP A N 1
ATOM 604 C CA . ASP A 1 104 ? 43.62290 1.28182 63.63317 1.000 47.96882 101 ASP A CA 1
ATOM 605 C C . ASP A 1 104 ? 42.51097 0.44379 64.24869 1.000 38.44460 101 ASP A C 1
ATOM 606 O O . ASP A 1 104 ? 42.23612 -0.65608 63.75867 1.000 41.66332 101 ASP A O 1
ATOM 611 N N . ALA A 1 105 ? 41.86268 0.92197 65.30604 1.000 29.40289 102 ALA A N 1
ATOM 612 C CA . ALA A 1 105 ? 40.68596 0.23709 65.81581 1.000 27.08497 102 ALA A CA 1
ATOM 613 C C . ALA A 1 105 ? 39.50626 0.43913 64.87023 1.000 38.78849 102 ALA A C 1
ATOM 614 O O . ALA A 1 105 ? 39.31690 1.52062 64.31256 1.000 37.02500 102 ALA A O 1
ATOM 616 N N . GLU A 1 106 ? 38.71308 -0.61301 64.68104 1.000 29.09349 103 GLU A N 1
ATOM 617 C CA . GLU A 1 106 ? 37.47141 -0.50522 63.92417 1.000 27.98018 103 GLU A CA 1
ATOM 618 C C . GLU A 1 106 ? 36.26181 -0.31236 64.82158 1.000 28.40880 103 GLU A C 1
ATOM 619 O O . GLU A 1 106 ? 35.30686 0.36685 64.43158 1.000 36.10750 103 GLU A O 1
ATOM 625 N N . VAL A 1 107 ? 36.28462 -0.89271 66.01245 1.000 29.23206 104 VAL A N 1
ATOM 626 C CA . VAL A 1 107 ? 35.27341 -0.65877 67.03463 1.000 24.94114 104 VAL A CA 1
ATOM 627 C C . VAL A 1 107 ? 35.98719 -0.16633 68.28472 1.000 23.34938 104 VAL A C 1
ATOM 628 O O . VAL A 1 107 ? 37.01334 -0.72861 68.67888 1.000 27.20575 104 VAL A O 1
ATOM 632 N N . VAL A 1 108 ? 35.46992 0.89653 68.88822 1.000 22.04180 105 VAL A N 1
ATOM 633 C CA . VAL A 1 108 ? 35.98610 1.39297 70.15550 1.000 20.12543 105 VAL A CA 1
ATOM 634 C C . VAL A 1 108 ? 34.90049 1.22327 71.20375 1.000 25.74847 105 VAL A C 1
ATOM 635 O O . VAL A 1 108 ? 33.77048 1.69360 71.02088 1.000 22.75192 105 VAL A O 1
ATOM 639 N N . LEU A 1 109 ? 35.24274 0.54149 72.28922 1.000 20.48447 106 LEU A N 1
ATOM 640 C CA . LEU A 1 109 ? 34.37542 0.41209 73.45000 1.000 22.84930 106 LEU A CA 1
ATOM 641 C C . LEU A 1 109 ? 34.93358 1.32160 74.54548 1.000 24.23816 106 LEU A C 1
ATOM 642 O O . LEU A 1 109 ? 36.04646 1.09955 75.03331 1.000 28.31301 106 LEU A O 1
ATOM 647 N N . VAL A 1 110 ? 34.17974 2.35908 74.91497 1.000 22.49836 107 VAL A N 1
ATOM 648 C CA . VAL A 1 110 ? 34.60396 3.32140 75.93286 1.000 23.66203 107 VAL A CA 1
ATOM 649 C C . VAL A 1 110 ? 33.92301 2.96825 77.25075 1.000 28.94349 107 VAL A C 1
ATOM 650 O O . VAL A 1 110 ? 32.70286 2.75591 77.29115 1.000 26.54114 107 VAL A O 1
ATOM 654 N N . GLU A 1 111 ? 34.70775 2.88629 78.33005 1.000 18.57007 108 GLU A N 1
ATOM 655 C CA . GLU A 1 111 ? 34.18640 2.53562 79.64979 1.000 25.78304 108 GLU A CA 1
ATOM 656 C C . GLU A 1 111 ? 34.02334 3.80822 80.48033 1.000 23.59587 108 GLU A C 1
ATOM 657 O O . GLU A 1 111 ? 35.01219 4.45728 80.84230 1.000 19.75273 108 GLU A O 1
ATOM 663 N N . GLY A 1 112 ? 32.77204 4.15855 80.78638 1.000 23.42768 109 GLY A N 1
ATOM 664 C CA . GLY A 1 112 ? 32.47381 5.35811 81.54254 1.000 21.09412 109 GLY A CA 1
ATOM 665 C C . GLY A 1 112 ? 32.63757 5.18023 83.04426 1.000 26.99835 109 GLY A C 1
ATOM 666 O O . GLY A 1 112 ? 33.01140 4.11945 83.54895 1.000 19.50956 109 GLY A O 1
ATOM 667 N N . LEU A 1 113 ? 32.33648 6.26129 83.76741 1.000 24.40018 110 LEU A N 1
ATOM 668 C CA . LEU A 1 113 ? 32.48055 6.30913 85.21651 1.000 27.63745 110 LEU A CA 1
ATOM 669 C C . LEU A 1 113 ? 31.20146 5.86804 85.91202 1.000 32.31633 110 LEU A C 1
ATOM 670 O O . LEU A 1 113 ? 30.09284 6.18354 85.46582 1.000 25.59852 110 LEU A O 1
ATOM 675 N N . VAL A 1 114 ? 31.37076 5.14764 87.01230 1.000 22.90750 111 VAL A N 1
ATOM 676 C CA . VAL A 1 114 ? 30.26479 4.86093 87.93197 1.000 24.88167 111 VAL A CA 1
ATOM 677 C C . VAL A 1 114 ? 29.96614 6.11362 88.74890 1.000 35.98937 111 VAL A C 1
ATOM 678 O O . VAL A 1 114 ? 30.90078 6.73879 89.27972 1.000 31.71246 111 VAL A O 1
ATOM 682 N N . PRO A 1 115 ? 28.71083 6.52835 88.87356 1.000 26.02091 112 PRO A N 1
ATOM 683 C CA . PRO A 1 115 ? 28.40553 7.66385 89.75371 1.000 38.65613 112 PRO A CA 1
ATOM 684 C C . PRO A 1 115 ? 28.49053 7.27644 91.22190 1.000 34.95673 112 PRO A C 1
ATOM 685 O O . PRO A 1 115 ? 27.60037 6.59763 91.74344 1.000 40.51594 112 PRO A O 1
ATOM 689 N N . THR A 1 116 ? 29.55625 7.69277 91.89684 1.000 29.38998 113 THR A N 1
ATOM 690 C CA . THR A 1 116 ? 29.75074 7.36728 93.30048 1.000 31.48765 113 THR A CA 1
ATOM 691 C C . THR A 1 116 ? 29.42955 8.57358 94.18055 1.000 35.03184 113 THR A C 1
ATOM 692 O O . THR A 1 116 ? 29.27345 9.70180 93.71001 1.000 39.95284 113 THR A O 1
ATOM 696 N N . ARG A 1 117 ? 29.33759 8.30958 95.48581 1.000 34.34735 114 ARG A N 1
ATOM 697 C CA . ARG A 1 117 ? 28.90386 9.32736 96.43774 1.000 38.63467 114 ARG A CA 1
ATOM 698 C C . ARG A 1 117 ? 29.80543 10.55610 96.40266 1.000 42.90679 114 ARG A C 1
ATOM 699 O O . ARG A 1 117 ? 29.32899 11.69040 96.53309 1.000 37.77701 114 ARG A O 1
ATOM 707 N N . LYS A 1 118 ? 31.10762 10.35827 96.21030 1.000 28.59490 115 LYS A N 1
ATOM 708 C CA . LYS A 1 118 ? 32.04307 11.45422 96.43589 1.000 63.59172 115 LYS A CA 1
ATOM 709 C C . LYS A 1 118 ? 32.18063 12.41605 95.25394 1.000 59.92939 115 LYS A C 1
ATOM 710 O O . LYS A 1 118 ? 32.70006 13.52196 95.44030 1.000 58.04416 115 LYS A O 1
ATOM 716 N N . HIS A 1 119 ? 31.71590 12.05245 94.06107 1.000 49.75170 116 HIS A N 1
ATOM 717 C CA . HIS A 1 119 ? 32.08452 12.76880 92.83620 1.000 32.25549 116 HIS A CA 1
ATOM 718 C C . HIS A 1 119 ? 30.86051 13.32568 92.12078 1.000 37.43829 116 HIS A C 1
ATOM 719 O O . HIS A 1 119 ? 30.25808 12.65079 91.28301 1.000 40.52886 116 HIS A O 1
ATOM 726 N N . GLN A 1 120 ? 30.53212 14.58503 92.41327 1.000 33.73366 117 GLN A N 1
ATOM 727 C CA . GLN A 1 120 ? 29.41440 15.24746 91.75202 1.000 41.34638 117 GLN A CA 1
ATOM 728 C C . GLN A 1 120 ? 29.67157 15.53036 90.28033 1.000 37.15077 117 GLN A C 1
ATOM 729 O O . GLN A 1 120 ? 28.73282 15.90012 89.56675 1.000 46.75373 117 GLN A O 1
ATOM 735 N N . PHE A 1 121 ? 30.90421 15.38554 89.81115 1.000 30.74681 118 PHE A N 1
ATOM 736 C CA . PHE A 1 121 ? 31.22015 15.62721 88.41067 1.000 33.05794 118 PHE A CA 1
ATOM 737 C C . PHE A 1 121 ? 31.13907 14.37112 87.55359 1.000 32.39681 118 PHE A C 1
ATOM 738 O O . PHE A 1 121 ? 31.33910 14.45762 86.33694 1.000 35.80874 118 PHE A O 1
ATOM 746 N N . ALA A 1 122 ? 30.84733 13.21435 88.15211 1.000 32.05682 119 ALA A N 1
ATOM 747 C CA . ALA A 1 122 ? 30.95702 11.94536 87.43639 1.000 27.49527 119 ALA A CA 1
ATOM 748 C C . ALA A 1 122 ? 30.03053 11.89503 86.22559 1.000 36.13720 119 ALA A C 1
ATOM 749 O O . ALA A 1 122 ? 30.47813 11.67049 85.09316 1.000 24.41082 119 ALA A O 1
ATOM 751 N N A GLN A 1 123 ? 28.73165 12.11313 86.43865 0.554 25.15411 120 GLN A N 1
ATOM 752 N N B GLN A 1 123 ? 28.72645 12.08028 86.45727 0.446 25.44333 120 GLN A N 1
ATOM 753 C CA A GLN A 1 123 ? 27.79374 11.96374 85.33036 0.554 27.67278 120 GLN A CA 1
ATOM 754 C CA B GLN A 1 123 ? 27.75855 12.00032 85.36732 0.446 27.69229 120 GLN A CA 1
ATOM 755 C C A GLN A 1 123 ? 27.92989 13.08888 84.30887 0.554 29.35495 120 GLN A C 1
ATOM 756 C C B GLN A 1 123 ? 28.02278 13.06328 84.31168 0.446 29.31878 120 GLN A C 1
ATOM 757 O O A GLN A 1 123 ? 27.67998 12.87123 83.11847 0.554 25.20442 120 GLN A O 1
ATOM 758 O O B GLN A 1 123 ? 27.96311 12.78199 83.10907 0.446 25.68202 120 GLN A O 1
ATOM 769 N N . SER A 1 124 ? 28.32100 14.29237 84.73886 1.000 26.89308 121 SER A N 1
ATOM 770 C CA . SER A 1 124 ? 28.56019 15.35420 83.76566 1.000 28.81219 121 SER A CA 1
ATOM 771 C C . SER A 1 124 ? 29.79583 15.05524 82.92588 1.000 24.56069 121 SER A C 1
ATOM 772 O O . SER A 1 124 ? 29.82178 15.35894 81.72833 1.000 25.84468 121 SER A O 1
ATOM 775 N N . LEU A 1 125 ? 30.81105 14.42886 83.52386 1.000 28.10497 122 LEU A N 1
ATOM 776 C CA . LEU A 1 125 ? 31.98382 14.02949 82.75477 1.000 28.86609 122 LEU A CA 1
ATOM 777 C C . LEU A 1 125 ? 31.63928 12.92087 81.76530 1.000 25.57560 122 LEU A C 1
ATOM 778 O O . LEU A 1 125 ? 32.13269 12.91906 80.63251 1.000 26.06966 122 LEU A O 1
ATOM 783 N N . ASN A 1 126 ? 30.79250 11.97235 82.17472 1.000 23.41432 123 ASN A N 1
ATOM 784 C CA . ASN A 1 126 ? 30.33343 10.93262 81.25766 1.000 26.18842 123 ASN A CA 1
ATOM 785 C C . ASN A 1 126 ? 29.66425 11.54404 80.03333 1.000 32.47960 123 ASN A C 1
ATOM 786 O O . ASN A 1 126 ? 29.99451 11.19454 78.89208 1.000 28.27109 123 ASN A O 1
ATOM 791 N N . TYR A 1 127 ? 28.72481 12.47168 80.25191 1.000 25.76454 124 TYR A N 1
ATOM 792 C CA . TYR A 1 127 ? 28.04685 13.11474 79.12785 1.000 24.66960 124 TYR A CA 1
ATOM 793 C C . TYR A 1 127 ? 29.04106 13.86625 78.25499 1.000 23.54423 124 TYR A C 1
ATOM 794 O O . TYR A 1 127 ? 29.00513 13.76915 77.02303 1.000 26.72999 124 TYR A O 1
ATOM 803 N N . GLU A 1 128 ? 29.94500 14.61887 78.88123 1.000 25.00266 125 GLU A N 1
ATOM 804 C CA . GLU A 1 128 ? 30.90253 15.40829 78.11692 1.000 22.26763 125 GLU A CA 1
ATOM 805 C C . GLU A 1 128 ? 31.82539 14.52058 77.29505 1.000 24.15357 125 GLU A C 1
ATOM 806 O O . GLU A 1 128 ? 32.15777 14.85427 76.15305 1.000 28.99662 125 GLU A O 1
ATOM 812 N N . ILE A 1 129 ? 32.24954 13.38414 77.85596 1.000 21.58250 126 ILE A N 1
ATOM 813 C CA . ILE A 1 129 ? 33.13449 12.48638 77.11933 1.000 24.46800 126 ILE A CA 1
ATOM 814 C C . ILE A 1 129 ? 32.39271 11.85632 75.94692 1.000 28.54968 126 ILE A C 1
ATOM 815 O O . ILE A 1 129 ? 32.90384 11.80897 74.82291 1.000 22.54624 126 ILE A O 1
ATOM 820 N N . ALA A 1 130 ? 31.17802 11.35952 76.19309 1.000 24.79040 127 ALA A N 1
ATOM 821 C CA . ALA A 1 130 ? 30.37442 10.79397 75.11421 1.000 27.84220 127 ALA A CA 1
ATOM 822 C C . ALA A 1 130 ? 30.13896 11.82181 74.01845 1.000 28.78886 127 ALA A C 1
ATOM 823 O O . ALA A 1 130 ? 30.27669 11.52142 72.82773 1.000 29.62556 127 ALA A O 1
ATOM 825 N N . LYS A 1 131 ? 29.78776 13.05043 74.40760 1.000 23.66082 128 LYS A N 1
ATOM 826 C CA . LYS A 1 131 ? 29.56209 14.09887 73.42081 1.000 30.63161 128 LYS A CA 1
ATOM 827 C C . LYS A 1 131 ? 30.82597 14.37329 72.61259 1.000 29.01785 128 LYS A C 1
ATOM 828 O O . LYS A 1 131 ? 30.77827 14.46135 71.38065 1.000 30.63099 128 LYS A O 1
ATOM 834 N N . THR A 1 132 ? 31.97433 14.47275 73.28526 1.000 29.95663 129 THR A N 1
ATOM 835 C CA . THR A 1 132 ? 33.20836 14.82585 72.58921 1.000 28.48257 129 THR A CA 1
ATOM 836 C C . THR A 1 132 ? 33.66232 13.71173 71.65309 1.000 30.90732 129 THR A C 1
ATOM 837 O O . THR A 1 132 ? 34.11930 13.97909 70.53548 1.000 32.84222 129 THR A O 1
ATOM 841 N N . LEU A 1 133 ? 33.55080 12.45915 72.08783 1.000 28.90944 130 LEU A N 1
ATOM 842 C CA . LEU A 1 133 ? 33.94871 11.33973 71.24637 1.000 26.94732 130 LEU A CA 1
ATOM 843 C C . LEU A 1 133 ? 32.87625 10.94818 70.23761 1.000 36.59095 130 LEU A C 1
ATOM 844 O O . LEU A 1 133 ? 33.10287 10.01971 69.45472 1.000 34.61167 130 LEU A O 1
ATOM 849 N N . ASN A 1 134 ? 31.72656 11.62787 70.23675 1.000 37.11716 131 ASN A N 1
ATOM 850 C CA . ASN A 1 134 ? 30.61013 11.29448 69.34796 1.000 38.57078 131 ASN A CA 1
ATOM 851 C C . ASN A 1 134 ? 30.23669 9.81870 69.47857 1.000 39.60333 131 ASN A C 1
ATOM 852 O O . ASN A 1 134 ? 30.00528 9.11528 68.48999 1.000 33.02970 131 ASN A O 1
ATOM 857 N N . ALA A 1 135 ? 30.19042 9.34087 70.71792 1.000 32.11324 132 ALA A N 1
ATOM 858 C CA . ALA A 1 135 ? 29.96842 7.92961 70.98879 1.000 28.75939 132 ALA A CA 1
ATOM 859 C C . ALA A 1 135 ? 28.48291 7.63093 71.12004 1.000 31.57314 132 ALA A C 1
ATOM 860 O O . ALA A 1 135 ? 27.71043 8.45384 71.61844 1.000 36.02883 132 ALA A O 1
ATOM 862 N N . GLU A 1 136 ? 28.08928 6.45159 70.65418 1.000 26.52574 133 GLU A N 1
ATOM 863 C CA . GLU A 1 136 ? 26.79077 5.90570 71.01086 1.000 26.27669 133 GLU A CA 1
ATOM 864 C C . GLU A 1 136 ? 26.80294 5.51505 72.47856 1.000 31.74387 133 GLU A C 1
ATOM 865 O O . GLU A 1 136 ? 27.79502 4.98695 72.98615 1.000 39.97398 133 GLU A O 1
ATOM 871 N N . ILE A 1 137 ? 25.70178 5.78192 73.16621 1.000 27.07484 134 ILE A N 1
ATOM 872 C CA . ILE A 1 137 ? 25.61876 5.57724 74.60405 1.000 30.71764 134 ILE A CA 1
ATOM 873 C C . ILE A 1 137 ? 24.81777 4.31514 74.87588 1.000 30.96851 134 ILE A C 1
ATOM 874 O O . ILE A 1 137 ? 23.69538 4.15999 74.37777 1.000 29.75073 134 ILE A O 1
ATOM 879 N N . VAL A 1 138 ? 25.40667 3.40455 75.64567 1.000 27.45608 135 VAL A N 1
ATOM 880 C CA . VAL A 1 138 ? 24.73632 2.20551 76.13162 1.000 25.47542 135 VAL A CA 1
ATOM 881 C C . VAL A 1 138 ? 24.86095 2.18840 77.65007 1.000 26.73935 135 VAL A C 1
ATOM 882 O O . VAL A 1 138 ? 25.97491 2.23066 78.18712 1.000 27.44598 135 VAL A O 1
ATOM 886 N N . PHE A 1 139 ? 23.72607 2.12909 78.34183 1.000 26.37451 136 PHE A N 1
ATOM 887 C CA . PHE A 1 139 ? 23.72600 2.07781 79.79662 1.000 27.42608 136 PHE A CA 1
ATOM 888 C C . PHE A 1 139 ? 23.76833 0.63263 80.27296 1.000 28.65862 136 PHE A C 1
ATOM 889 O O . PHE A 1 139 ? 23.04398 -0.22867 79.76679 1.000 27.92940 136 PHE A O 1
ATOM 897 N N . VAL A 1 140 ? 24.61928 0.37493 81.25745 1.000 25.36576 137 VAL A N 1
ATOM 898 C CA . VAL A 1 140 ? 24.75850 -0.94629 81.85138 1.000 27.10438 137 VAL A CA 1
ATOM 899 C C . VAL A 1 140 ? 24.13925 -0.88634 83.23833 1.000 25.48194 137 VAL A C 1
ATOM 900 O O . VAL A 1 140 ? 24.63856 -0.16930 84.11682 1.000 29.88102 137 VAL A O 1
ATOM 912 N N . SER A 1 142 ? 22.03141 -2.92355 86.68927 1.000 32.13293 139 SER A N 1
ATOM 913 C CA . SER A 1 142 ? 21.75409 -4.11389 87.47300 1.000 33.06802 139 SER A CA 1
ATOM 914 C C . SER A 1 142 ? 20.33500 -4.01799 88.01117 1.000 38.09048 139 SER A C 1
ATOM 915 O O . SER A 1 142 ? 19.90314 -2.95212 88.46330 1.000 39.24123 139 SER A O 1
ATOM 918 N N . GLN A 1 143 ? 19.60991 -5.13281 87.94643 1.000 36.77826 140 GLN A N 1
ATOM 919 C CA . GLN A 1 143 ? 18.25298 -5.17393 88.48069 1.000 40.67131 140 GLN A CA 1
ATOM 920 C C . GLN A 1 143 ? 18.24974 -4.95911 89.99091 1.000 50.14850 140 GLN A C 1
ATOM 921 O O . GLN A 1 143 ? 17.50289 -4.11911 90.50833 1.000 42.57908 140 GLN A O 1
ATOM 927 N N . GLY A 1 144 ? 19.08358 -5.70379 90.71142 1.000 51.58599 141 GLY A N 1
ATOM 928 C CA . GLY A 1 144 ? 19.13987 -5.55268 92.15516 1.000 40.49075 141 GLY A CA 1
ATOM 929 C C . GLY A 1 144 ? 17.81928 -5.92556 92.79852 1.000 49.22187 141 GLY A C 1
ATOM 930 O O . GLY A 1 144 ? 17.19094 -6.93296 92.45371 1.000 57.06253 141 GLY A O 1
ATOM 931 N N . THR A 1 145 ? 17.38040 -5.09508 93.74122 1.000 51.91527 142 THR A N 1
ATOM 932 C CA . THR A 1 145 ? 16.14214 -5.33237 94.47105 1.0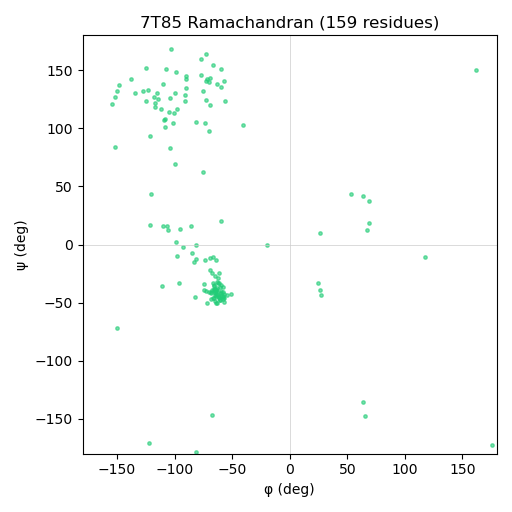00 64.25258 142 THR A CA 1
ATOM 933 C C . THR A 1 145 ? 14.90957 -4.80914 93.74585 1.000 59.01324 142 THR A C 1
ATOM 934 O O . THR A 1 145 ? 13.78961 -5.06859 94.19744 1.000 54.73690 142 THR A O 1
ATOM 938 N N . ASP A 1 146 ? 15.09053 -4.08588 92.64360 1.000 55.45472 143 ASP A N 1
ATOM 939 C CA . ASP A 1 146 ? 13.97952 -3.43080 91.96665 1.000 56.30408 143 ASP A CA 1
ATOM 940 C C . ASP A 1 146 ? 12.93150 -4.43545 91.50831 1.000 51.86948 143 ASP A C 1
ATOM 941 O O . ASP A 1 146 ? 13.23356 -5.59191 91.20728 1.000 59.41735 143 ASP A O 1
ATOM 946 N N . THR A 1 147 ? 11.68511 -3.97456 91.45024 1.000 54.34365 144 THR A N 1
ATOM 947 C CA . THR A 1 147 ? 10.68943 -4.64776 90.64203 1.000 53.56872 144 THR A CA 1
ATOM 948 C C . THR A 1 147 ? 10.98341 -4.37308 89.16855 1.000 54.53615 144 THR A C 1
ATOM 949 O O . THR A 1 147 ? 11.7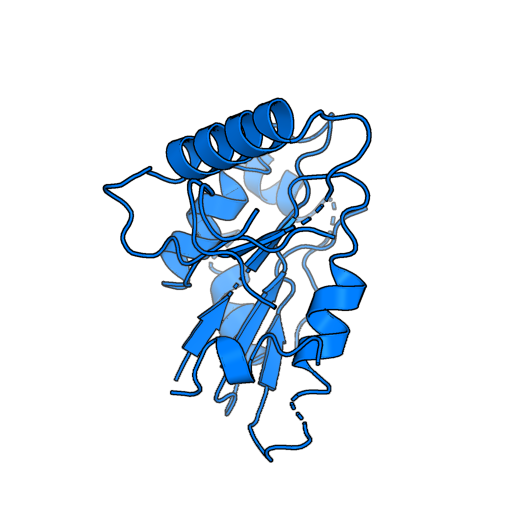6896 -3.47975 88.84098 1.000 51.79267 144 THR A O 1
ATOM 953 N N . PRO A 1 148 ? 10.39282 -5.15177 88.25956 1.000 64.41296 145 PRO A N 1
ATOM 954 C CA . PRO A 1 148 ? 10.53966 -4.83158 86.82949 1.000 57.38043 145 PRO A CA 1
ATOM 955 C C . PRO A 1 148 ? 10.20400 -3.38588 86.49731 1.000 48.09959 145 PRO A C 1
ATOM 956 O O . PRO A 1 148 ? 10.93190 -2.74898 85.72535 1.000 44.38506 145 PRO A O 1
ATOM 960 N N . GLU A 1 149 ? 9.13145 -2.83766 87.07644 1.000 45.45763 146 GLU A N 1
ATOM 961 C CA . GLU A 1 149 ? 8.75181 -1.46970 86.73992 1.000 53.79604 146 GLU A CA 1
ATOM 962 C C . GLU A 1 149 ? 9.68926 -0.45113 87.37677 1.000 50.26175 146 GLU A C 1
ATOM 963 O O . GLU A 1 149 ? 9.96460 0.59365 86.77506 1.000 45.92250 146 GLU A O 1
ATOM 969 N N . GLN A 1 150 ? 10.19299 -0.73383 88.58055 1.000 41.64362 147 GLN A N 1
ATOM 970 C CA . GLN A 1 150 ? 11.15640 0.16973 89.19979 1.000 48.61494 147 GLN A CA 1
ATOM 971 C C . GLN A 1 150 ? 12.43674 0.24701 88.38171 1.000 36.49826 147 GLN A C 1
ATOM 972 O O . GLN A 1 150 ? 13.02566 1.32410 88.23711 1.000 35.61347 147 GLN A O 1
ATOM 978 N N . LEU A 1 151 ? 12.88670 -0.88712 87.84349 1.000 36.14416 148 LEU A N 1
ATOM 979 C CA . LEU A 1 151 ? 14.05559 -0.87885 86.96822 1.000 33.84831 148 LEU A CA 1
ATOM 980 C C . LEU A 1 151 ? 13.80199 -0.02449 85.73113 1.000 37.58139 148 LEU A C 1
ATOM 981 O O . LEU A 1 151 ? 14.63842 0.80225 85.34895 1.000 31.86223 148 LEU A O 1
ATOM 986 N N . LYS A 1 152 ? 12.63896 -0.20175 85.09938 1.000 35.89328 149 LYS A N 1
ATOM 987 C CA . LYS A 1 152 ? 12.31993 0.58645 83.91330 1.000 39.89773 149 LYS A CA 1
ATOM 988 C C . LYS A 1 152 ? 12.22426 2.07509 84.23447 1.000 44.64314 149 LYS A C 1
ATOM 989 O O . LYS A 1 152 ? 12.57868 2.91197 83.39633 1.000 36.65388 149 LYS A O 1
ATOM 995 N N . GLU A 1 153 ? 11.77596 2.42656 85.44331 1.000 40.16708 150 GLU A N 1
ATOM 996 C CA . GLU A 1 153 ? 11.77749 3.83089 85.84524 1.000 39.41539 150 GLU A CA 1
ATOM 997 C C . GLU A 1 153 ? 13.19496 4.38599 85.91068 1.000 33.78368 150 GLU A C 1
ATOM 998 O O . GLU A 1 153 ? 13.44785 5.51041 85.46503 1.000 33.49987 150 GLU A O 1
ATOM 1004 N N . ARG A 1 154 ? 14.13576 3.61483 86.46246 1.000 32.16811 151 ARG A N 1
ATOM 1005 C CA . ARG A 1 154 ? 15.52554 4.06500 86.49205 1.000 29.97042 151 ARG A CA 1
ATOM 1006 C C . ARG A 1 154 ? 16.12598 4.13444 85.09307 1.000 29.03548 151 ARG A C 1
ATOM 1007 O O . ARG A 1 154 ? 16.97570 4.99121 84.82616 1.000 30.99803 151 ARG A O 1
ATOM 1015 N N . ILE A 1 155 ? 15.70844 3.24626 84.19205 1.000 29.73190 152 ILE A N 1
ATOM 1016 C CA . ILE A 1 155 ? 16.21591 3.29183 82.82445 1.000 34.96081 152 ILE A CA 1
ATOM 1017 C C . ILE A 1 155 ? 15.74985 4.56650 82.12899 1.000 30.32167 152 ILE A C 1
ATOM 1018 O O . ILE A 1 155 ? 16.53735 5.26740 81.48291 1.000 29.83989 152 ILE A O 1
ATOM 1023 N N . GLU A 1 156 ? 14.46218 4.89056 82.26123 1.000 32.43035 153 GLU A N 1
ATOM 1024 C CA . GLU A 1 156 ? 13.94275 6.11274 81.65889 1.000 33.95193 153 GLU A CA 1
ATOM 1025 C C . GLU A 1 156 ? 14.55975 7.35064 82.30067 1.000 33.07477 153 GLU A C 1
ATOM 1026 O O . GLU A 1 156 ? 14.90165 8.31330 81.60414 1.000 36.84049 153 GLU A O 1
ATOM 1032 N N . LEU A 1 157 ? 14.71325 7.34346 83.62734 1.000 32.31322 154 LEU A N 1
ATOM 1033 C CA . LEU A 1 157 ? 15.38946 8.44628 84.30288 1.000 31.66850 154 LEU A CA 1
ATOM 1034 C C . LEU A 1 157 ? 16.80408 8.61894 83.76910 1.000 34.65576 154 LEU A C 1
ATOM 1035 O O . LEU A 1 157 ? 17.23765 9.73801 83.47294 1.000 32.22712 154 LEU A O 1
ATOM 1040 N N . THR A 1 158 ? 17.54048 7.51280 83.64549 1.000 28.28088 155 THR A N 1
ATOM 1041 C CA . THR A 1 158 ? 18.90543 7.57544 83.13128 1.000 37.18624 155 THR A CA 1
ATOM 1042 C C . THR A 1 158 ? 18.94417 8.14650 81.71697 1.000 39.29196 155 THR A C 1
ATOM 1043 O O . THR A 1 158 ? 19.79493 8.98849 81.40451 1.000 35.83055 155 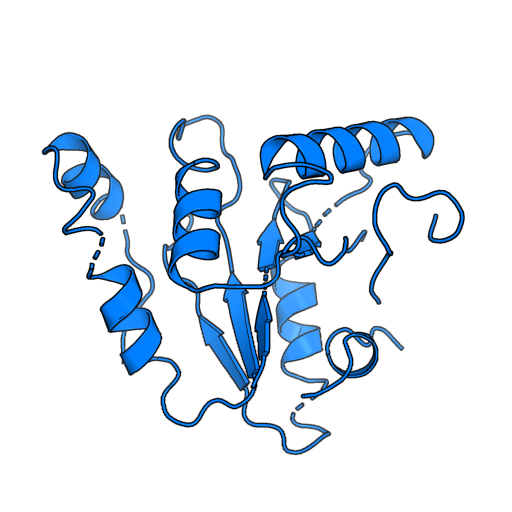THR A O 1
ATOM 1047 N N . ARG A 1 159 ? 18.03198 7.69897 80.84689 1.000 34.17530 156 ARG A N 1
ATOM 1048 C CA . ARG A 1 159 ? 18.01634 8.19000 79.47033 1.000 38.52551 156 ARG A CA 1
ATOM 1049 C C . ARG A 1 159 ? 17.72829 9.68422 79.41794 1.000 36.45552 156 ARG A C 1
ATOM 1050 O O . ARG A 1 159 ? 18.37307 10.42193 78.66220 1.000 34.67054 156 ARG A O 1
ATOM 1058 N N . ASN A 1 160 ? 16.75526 10.14660 80.20897 1.000 41.32140 157 ASN A N 1
ATOM 1059 C CA . ASN A 1 160 ? 16.43118 11.56877 80.23611 1.000 39.23248 157 ASN A CA 1
ATOM 1060 C C . ASN A 1 160 ? 17.60501 12.40535 80.72622 1.000 43.00614 157 ASN A C 1
ATOM 1061 O O . ASN A 1 160 ? 17.79498 13.53478 80.26225 1.000 35.11336 157 ASN A O 1
ATOM 1066 N N . SER A 1 161 ? 18.41097 11.86909 81.64653 1.000 35.15113 158 SER A N 1
ATOM 1067 C CA . SER A 1 161 ? 19.53662 12.63021 82.17480 1.000 36.14066 158 SER A CA 1
ATOM 1068 C C . SER A 1 161 ? 20.68314 12.76266 81.17702 1.000 45.28531 158 SER A C 1
ATOM 1069 O O . SER A 1 161 ? 21.57984 13.58315 81.39868 1.000 49.30624 158 SER A O 1
ATOM 1072 N N . PHE A 1 162 ? 20.67964 11.99273 80.08764 1.000 36.39285 159 PHE A N 1
ATOM 1073 C CA . PHE A 1 162 ? 21.66151 12.15359 79.02256 1.000 30.24244 159 PHE A CA 1
ATOM 1074 C C . PHE A 1 162 ? 21.06868 12.80449 77.77702 1.000 32.63433 159 PHE A C 1
ATOM 1075 O O . PHE A 1 162 ? 21.67833 12.75122 76.70404 1.000 46.15313 159 PHE A O 1
ATOM 1083 N N . GLY A 1 163 ? 19.89845 13.42339 77.89536 1.000 34.50467 160 GLY A N 1
ATOM 1084 C CA . GLY A 1 163 ? 19.28660 14.14103 76.78906 1.000 46.59023 160 GLY A CA 1
ATOM 1085 C C . GLY 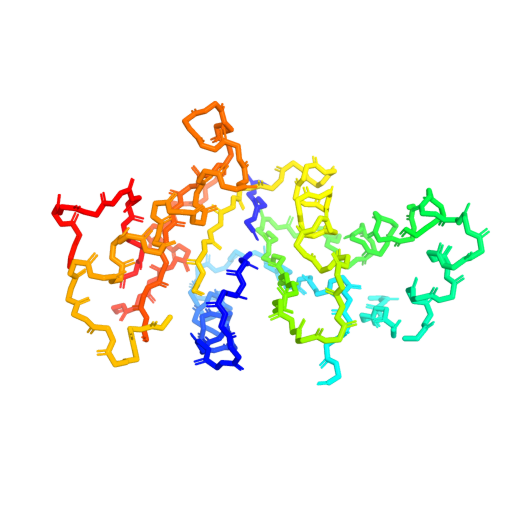A 1 163 ? 17.95194 13.59558 76.32946 1.000 38.77638 160 GLY A C 1
ATOM 1086 O O . GLY A 1 163 ? 17.28072 14.25419 75.52129 1.000 51.98717 160 GLY A O 1
ATOM 1087 N N . GLY A 1 164 ? 17.54016 12.41512 76.79179 1.000 47.37127 161 GLY A N 1
ATOM 1088 C CA . GLY A 1 164 ? 16.22656 11.89797 76.45884 1.000 49.92091 161 GLY A CA 1
ATOM 1089 C C . GLY A 1 164 ? 16.07489 11.60575 74.97600 1.000 45.17657 161 GLY A C 1
ATOM 1090 O O . GLY A 1 164 ? 17.02767 11.24616 74.27923 1.000 44.43857 161 GLY A O 1
ATOM 1091 N N . ALA A 1 165 ? 14.84526 11.78117 74.48603 1.000 60.16858 162 ALA A N 1
ATOM 1092 C CA . ALA A 1 165 ? 14.55125 11.50207 73.08321 1.000 63.99884 162 ALA A CA 1
ATOM 1093 C C . ALA A 1 165 ? 15.36640 12.37882 72.13900 1.000 62.85426 162 ALA A C 1
ATOM 1094 O O . ALA A 1 165 ? 15.60230 11.99464 70.98805 1.000 77.64337 162 ALA A O 1
ATOM 1096 N N . LYS A 1 166 ? 15.81077 13.54890 72.60452 1.000 67.60348 163 LYS A N 1
ATOM 1097 C CA . LYS A 1 166 ? 16.58021 14.45038 71.75121 1.000 65.27203 163 LYS A CA 1
ATOM 1098 C C . LYS A 1 166 ? 17.92273 13.83784 71.36148 1.000 63.13925 163 LYS A C 1
ATOM 1099 O O . LYS A 1 166 ? 18.30049 13.84433 70.18429 1.000 59.65959 163 LYS A O 1
ATOM 1105 N N . ASN A 1 167 ? 18.65820 13.30716 72.33570 1.000 51.78082 164 ASN A N 1
ATOM 1106 C CA . ASN A 1 167 ? 20.01019 12.79675 72.10624 1.000 53.81085 164 ASN A CA 1
ATOM 1107 C C . ASN A 1 167 ? 19.93985 11.52031 71.27398 1.000 52.36241 164 ASN A C 1
ATOM 1108 O O . ASN A 1 167 ? 19.72916 10.42831 71.80432 1.000 53.07953 164 ASN A O 1
ATOM 1113 N N . THR A 1 168 ? 20.14973 11.64794 69.96089 1.000 50.80095 165 THR A N 1
ATOM 1114 C CA . THR A 1 168 ? 20.08858 10.49622 69.06525 1.000 51.28367 165 THR A CA 1
ATOM 1115 C C . THR A 1 168 ? 21.20879 9.48524 69.29919 1.000 40.82842 165 THR A C 1
ATOM 1116 O O . THR A 1 168 ? 21.14770 8.38104 68.74534 1.000 47.46810 165 THR A O 1
ATOM 1120 N N . ASN A 1 169 ? 22.22139 9.82016 70.09490 1.000 45.72069 166 ASN A N 1
ATOM 1121 C CA . ASN A 1 169 ? 23.30827 8.88203 70.33255 1.000 40.78992 166 ASN A CA 1
ATOM 1122 C C . ASN A 1 169 ? 22.98663 7.84476 71.39933 1.000 42.66086 166 ASN A C 1
ATOM 1123 O O . ASN A 1 169 ? 23.73504 6.86969 71.52321 1.000 37.25976 166 ASN A O 1
ATOM 1128 N N . ILE A 1 170 ? 21.91012 8.01997 72.16717 1.000 36.81442 167 ILE A N 1
ATOM 1129 C CA . ILE A 1 170 ? 21.51276 6.99279 73.12642 1.000 37.69318 167 ILE A CA 1
ATOM 1130 C C . ILE A 1 170 ? 21.00318 5.78426 72.35297 1.000 42.25215 167 ILE A C 1
ATOM 1131 O O . ILE A 1 170 ? 20.04226 5.87981 71.58144 1.000 39.83705 167 ILE A O 1
ATOM 1136 N N . THR A 1 171 ? 21.65917 4.64302 72.54520 1.000 35.20819 168 THR A N 1
ATOM 1137 C CA . THR A 1 171 ? 21.46933 3.48653 71.68457 1.000 33.31024 168 THR A CA 1
ATOM 1138 C C . THR A 1 171 ? 20.77490 2.31666 72.36068 1.000 33.20977 168 THR A C 1
ATOM 1139 O O . THR A 1 171 ? 20.00151 1.62102 71.70487 1.000 38.30968 168 THR A O 1
ATOM 1143 N N . GLY A 1 172 ? 21.01519 2.07328 73.64316 1.000 37.56354 169 GLY A N 1
ATOM 1144 C CA . GLY A 1 172 ? 20.34478 0.96677 74.29112 1.000 32.59310 169 GLY A CA 1
ATOM 1145 C C . GLY A 1 172 ? 20.81951 0.78446 75.71752 1.000 33.48848 169 GLY A C 1
ATOM 1146 O O . GLY A 1 172 ? 21.58738 1.58825 76.25105 1.000 27.40666 169 GLY A O 1
ATOM 1147 N N . VAL A 1 173 ? 20.35091 -0.30811 76.31486 1.000 32.73898 170 VAL A N 1
ATOM 1148 C CA . VAL A 1 173 ? 20.57996 -0.60306 77.72266 1.000 31.35722 170 VAL A CA 1
ATOM 1149 C C . VAL A 1 173 ? 20.90718 -2.08382 77.86160 1.000 30.34104 170 VAL A C 1
ATOM 1150 O O . VAL A 1 173 ? 20.35235 -2.92491 77.14687 1.000 33.85328 170 VAL A O 1
ATOM 1154 N N . ILE A 1 174 ? 21.82338 -2.40235 78.76957 1.000 31.77642 171 ILE A N 1
ATOM 1155 C CA . ILE A 1 174 ? 22.18143 -3.78120 79.07825 1.000 32.57303 171 ILE A CA 1
ATOM 1156 C C . ILE A 1 174 ? 21.84569 -4.03189 80.53953 1.000 31.75821 171 ILE A C 1
ATOM 1157 O O . ILE A 1 174 ? 22.28965 -3.28312 81.41582 1.000 28.40532 171 ILE A O 1
ATOM 1162 N N . VAL A 1 175 ? 21.06920 -5.08071 80.79953 1.000 28.40303 172 VAL A N 1
ATOM 1163 C CA . VAL A 1 175 ? 20.62322 -5.42493 82.14610 1.000 44.20531 172 VAL A CA 1
ATOM 1164 C C . VAL A 1 175 ? 21.19814 -6.78820 82.50812 1.000 47.91975 172 VAL A C 1
ATOM 1165 O O . VAL A 1 175 ? 20.93956 -7.78048 81.81486 1.000 42.18985 172 VAL A O 1
ATOM 1169 N N . ASN A 1 176 ? 21.96559 -6.83974 83.59262 1.000 51.56172 173 ASN A N 1
ATOM 1170 C CA . ASN A 1 176 ? 22.44845 -8.11161 84.12628 1.000 57.46726 173 ASN A CA 1
ATOM 1171 C C . ASN A 1 176 ? 22.62803 -8.02848 85.63437 1.000 54.04912 173 ASN A C 1
ATOM 1172 O O . ASN A 1 176 ? 21.76013 -7.51667 86.34102 1.000 64.53915 173 ASN A O 1
ATOM 1177 N N . ARG A 1 189 ? 30.52005 -1.42383 59.67522 1.000 68.65652 186 ARG A N 1
ATOM 1178 C CA . ARG A 1 189 ? 29.84176 -1.14248 60.93734 1.000 72.53115 186 ARG A CA 1
ATOM 1179 C C . ARG A 1 189 ? 29.12124 -2.39563 61.43165 1.000 70.41296 186 ARG A C 1
ATOM 1180 O O . ARG A 1 189 ? 28.06705 -2.75850 60.90508 1.000 64.03965 186 ARG A O 1
ATOM 1188 N N . PRO A 1 190 ? 29.70434 -3.07048 62.42423 1.000 68.52121 187 PRO A N 1
ATOM 1189 C CA . PRO A 1 190 ? 29.07674 -4.28953 62.95215 1.000 58.00465 187 PRO A CA 1
ATOM 1190 C C . PRO A 1 190 ? 27.79470 -3.96105 63.69908 1.000 51.92657 187 PRO A C 1
ATOM 1191 O O . PRO A 1 190 ? 27.69626 -2.93228 64.37229 1.000 50.85925 187 PRO A O 1
ATOM 1195 N N . ASP A 1 191 ? 26.80782 -4.84672 63.57056 1.000 49.19918 188 ASP A N 1
ATOM 1196 C CA . ASP A 1 191 ? 25.54072 -4.66799 64.26662 1.000 48.55739 188 ASP A CA 1
ATOM 1197 C C . ASP A 1 191 ? 25.73148 -4.80028 65.77352 1.000 48.48670 188 ASP A C 1
ATOM 1198 O O . ASP A 1 191 ? 26.66328 -5.45522 66.24955 1.000 45.53262 188 ASP A O 1
ATOM 1203 N N . LEU A 1 192 ? 24.83123 -4.16145 66.52707 1.000 41.51199 189 LEU A N 1
ATOM 1204 C CA . LEU A 1 192 ? 24.86888 -4.27260 67.98155 1.000 43.03221 189 LEU A CA 1
ATOM 1205 C C . LEU A 1 192 ? 24.69565 -5.71640 68.42516 1.000 51.80994 189 LEU A C 1
ATOM 1206 O O . LEU A 1 192 ? 25.30537 -6.14872 69.41054 1.000 49.32898 189 LEU A O 1
ATOM 1211 N N . SER A 1 193 ? 23.85211 -6.47226 67.71723 1.000 40.69926 190 SER A N 1
ATOM 1212 C CA . SER A 1 193 ? 23.69150 -7.88956 68.01936 1.000 48.74062 190 SER A CA 1
ATOM 1213 C C . SER A 1 193 ? 25.01437 -8.63206 67.88589 1.000 55.60415 190 SER A C 1
ATOM 1214 O O . SER A 1 193 ? 25.28563 -9.57235 68.64094 1.000 56.96354 19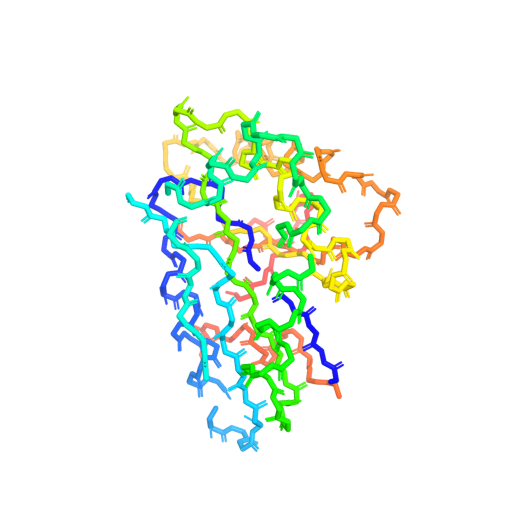0 SER A O 1
ATOM 1217 N N . GLU A 1 194 ? 25.85051 -8.22607 66.92705 1.000 44.31498 191 GLU A N 1
ATOM 1218 C CA . GLU A 1 194 ? 27.17624 -8.82181 66.80658 1.000 45.94108 191 GLU A CA 1
ATOM 1219 C C . GLU A 1 194 ? 28.09628 -8.34131 67.92355 1.000 43.27216 191 GLU A C 1
ATOM 1220 O O . GLU A 1 194 ? 28.87431 -9.12703 68.47628 1.000 39.77033 191 GLU A O 1
ATOM 1226 N N . ILE A 1 195 ? 28.01265 -7.05756 68.27881 1.000 39.85633 192 ILE A N 1
ATOM 1227 C CA . ILE A 1 195 ? 28.91185 -6.50596 69.28796 1.000 35.99676 192 ILE A CA 1
ATOM 1228 C C . ILE A 1 195 ? 28.55011 -7.03651 70.66918 1.000 40.11251 192 ILE A C 1
ATOM 1229 O O . ILE A 1 195 ? 29.41141 -7.53067 71.40492 1.000 34.89826 192 ILE A O 1
ATOM 1234 N N . PHE A 1 196 ? 27.27214 -6.94868 71.04084 1.000 43.71228 193 PHE A N 1
ATOM 1235 C CA . PHE A 1 196 ? 26.80350 -7.42418 72.34271 1.000 47.17705 193 PHE A CA 1
ATOM 1236 C C . PHE A 1 196 ? 26.06888 -8.74505 72.13077 1.000 57.82119 193 PHE A C 1
ATOM 1237 O O . PHE A 1 196 ? 24.84408 -8.80562 72.03034 1.000 67.79501 193 PHE A O 1
ATOM 1245 N N . ASP A 1 197 ? 26.84615 -9.81953 72.05610 1.000 56.33945 194 ASP A N 1
ATOM 1246 C CA . ASP A 1 197 ? 26.32394 -11.17145 71.89957 1.000 61.03979 194 ASP A CA 1
ATOM 1247 C C . ASP A 1 197 ? 26.54592 -11.92178 73.20630 1.000 75.55672 194 ASP A C 1
ATOM 1248 O O . ASP A 1 197 ? 27.68188 -12.28058 73.53603 1.000 72.01888 194 ASP A O 1
ATOM 1253 N N . ASP A 1 198 ? 25.46477 -12.14876 73.94936 1.000 88.53887 195 ASP A N 1
ATOM 1254 C CA . ASP A 1 198 ? 25.48817 -13.01100 75.12233 1.000 97.43723 195 ASP A CA 1
ATOM 1255 C C . ASP A 1 198 ? 25.04988 -14.43633 74.80405 1.000 102.89651 195 ASP A C 1
ATOM 1256 O O . ASP A 1 198 ? 24.79095 -15.21444 75.72787 1.000 112.02280 195 ASP A O 1
ATOM 1261 N N . SER A 1 199 ? 24.96473 -14.79246 73.52532 1.000 88.55072 196 SER A N 1
ATOM 1262 C CA . SER A 1 199 ? 24.46102 -16.09761 73.11484 1.000 86.19430 196 SER A CA 1
ATOM 1263 C C . SER A 1 199 ? 25.56931 -16.97287 72.53573 1.000 85.07588 196 SER A C 1
ATOM 1264 O O . SER A 1 199 ? 26.57023 -16.46964 72.02572 1.000 81.81041 196 SER A O 1
ATOM 1267 N N . LEU A 1 212 ? 12.69094 -8.01223 79.61124 1.000 81.37905 209 LEU A N 1
ATOM 1268 C CA . LEU A 1 212 ? 11.97455 -6.74259 79.60252 1.000 75.63251 209 LEU A CA 1
ATOM 1269 C C . LEU A 1 212 ? 12.07608 -6.07048 78.23334 1.000 83.49862 209 LEU A C 1
ATOM 1270 O O . LEU A 1 212 ? 11.67158 -4.91791 78.06654 1.000 82.06368 209 LEU A O 1
ATOM 1275 N N . GLN A 1 213 ? 12.60154 -6.80833 77.25000 1.000 86.14783 210 GLN A N 1
ATOM 1276 C CA . GLN A 1 213 ? 12.87867 -6.24245 75.93274 1.000 82.89105 210 GLN A CA 1
ATOM 1277 C C . GLN A 1 213 ? 11.62464 -5.77551 75.20354 1.000 90.19466 210 GLN A C 1
ATOM 1278 O O . GLN A 1 213 ? 11.74405 -5.05608 74.20499 1.000 89.55046 210 GLN A O 1
ATOM 1284 N N . GLU A 1 214 ? 10.43397 -6.15892 75.66911 1.000 102.54848 211 GLU A N 1
ATOM 1285 C CA . GLU A 1 214 ? 9.20467 -5.73833 75.00449 1.000 102.77508 211 GLU A CA 1
ATOM 1286 C C . GLU A 1 214 ? 8.78652 -4.33262 75.42758 1.000 102.07391 211 GLU A C 1
ATOM 1287 O O . GLU A 1 214 ? 8.42684 -3.50510 74.58283 1.000 107.45707 211 GLU A O 1
ATOM 1293 N N . SER A 1 215 ? 8.83188 -4.04184 76.72975 1.000 86.39307 212 SER A N 1
ATOM 1294 C CA . SER A 1 215 ? 8.27605 -2.81013 77.27814 1.000 75.55857 212 SER A CA 1
ATOM 1295 C C . SER A 1 215 ? 9.34621 -1.84517 77.77772 1.000 71.13648 212 SER A C 1
ATOM 1296 O O . SER A 1 215 ? 9.02827 -0.90694 78.51559 1.000 62.99488 212 SER A O 1
ATOM 1299 N N . SER A 1 216 ? 10.60206 -2.04339 77.38251 1.000 63.60610 213 SER A N 1
ATOM 1300 C CA . SER A 1 216 ? 11.68645 -1.26121 77.95376 1.000 53.75200 213 SER A CA 1
ATOM 1301 C C . SER A 1 216 ? 11.73067 0.14597 77.35500 1.000 50.74443 213 SER A C 1
ATOM 1302 O O . SER A 1 216 ? 11.40385 0.34200 76.18067 1.000 42.97203 213 SER A O 1
ATOM 1305 N N . PRO A 1 217 ? 12.11403 1.14706 78.15441 1.000 43.15379 214 PRO A N 1
ATOM 1306 C CA . PRO A 1 217 ? 12.27557 2.50223 77.59953 1.000 47.91515 214 PRO A CA 1
ATOM 1307 C C . PRO A 1 217 ? 13.34527 2.58587 76.52726 1.000 44.61195 214 PRO A C 1
ATOM 1308 O O . PRO A 1 217 ? 13.25590 3.44163 75.63761 1.000 45.24366 214 PRO A O 1
ATOM 1312 N N . LEU A 1 218 ? 14.35913 1.72447 76.59027 1.000 42.84322 215 LEU A N 1
ATOM 1313 C CA . LEU A 1 218 ? 15.42132 1.61759 75.60316 1.000 46.36806 215 LEU A CA 1
ATOM 1314 C C . LEU A 1 218 ? 15.50343 0.18870 75.08032 1.000 48.04461 215 LEU A C 1
ATOM 1315 O O . LEU A 1 218 ? 15.14672 -0.75265 75.79493 1.000 51.99156 215 LEU A O 1
ATOM 1320 N N . PRO A 1 219 ? 15.95807 -0.01017 73.84296 1.000 45.93676 216 PRO A N 1
ATOM 1321 C CA . PRO A 1 219 ? 16.17656 -1.37949 73.36353 1.000 44.83457 216 PRO A CA 1
ATOM 1322 C C . PRO A 1 219 ? 17.19881 -2.09673 74.23276 1.000 44.50299 216 PRO A C 1
ATOM 1323 O O . PRO A 1 219 ? 18.23219 -1.53608 74.60514 1.000 42.20514 216 PRO A O 1
ATOM 1327 N N . VAL A 1 220 ? 16.88487 -3.33756 74.58391 1.000 47.17301 217 VAL A N 1
ATOM 1328 C CA . VAL A 1 220 ? 17.73461 -4.13176 75.46243 1.000 48.91173 217 VAL A CA 1
ATOM 1329 C C . VAL A 1 220 ? 18.71661 -4.90878 74.59770 1.000 47.85568 217 VAL A C 1
ATOM 1330 O O . VAL A 1 220 ? 18.31190 -5.66085 73.70545 1.000 44.68650 217 VAL A O 1
ATOM 1334 N N . LEU A 1 221 ? 20.00541 -4.72091 74.85424 1.000 39.70765 218 LEU A N 1
ATOM 1335 C CA . LEU A 1 221 ? 21.05422 -5.34675 74.06694 1.000 42.73276 218 LEU A CA 1
ATOM 1336 C C . LEU A 1 221 ? 21.56981 -6.59515 74.77323 1.000 44.80806 218 LEU A C 1
ATOM 1337 O O . LEU A 1 221 ? 21.58201 -6.67567 76.00457 1.000 46.53199 218 LEU A O 1
ATOM 1342 N N . GLY A 1 222 ? 21.98551 -7.57508 73.97795 1.000 52.56565 219 GLY A N 1
ATOM 1343 C CA . GLY A 1 222 ? 22.45128 -8.83968 74.51328 1.000 54.45565 219 GLY A CA 1
ATOM 1344 C C . GLY A 1 222 ? 21.33070 -9.68154 75.09363 1.000 53.66473 219 GLY A C 1
ATOM 1345 O O . GLY A 1 222 ? 21.51267 -10.36398 76.10254 1.000 66.75555 219 GLY A O 1
#